Protein AF-A0A2N3R7C8-F1 (afdb_monomer)

Foldseek 3Di:
DDDWDWAFLVRLCVQLPPLDDSVRVVVVLVVQCVVCVVVVHDRDAWDADPVRTIIGICPPPVSVVSNVSSVVVVVVVVVVVVVVVVVVVVVVVVVVVVVVVVVVVVVVVVVVVPPPDDDDDDDDDDDDDDDDDDDDDDDDDDDDDDDDDDDDDDDDDLDDDPPCLVVDLLSVLVVCVVVVNDQLCVSCVSVVHHSVVSVVSPVVSVVVD

Solvent-accessible surface area (backbone atoms only — not comparable to full-atom values): 12923 Å² total; per-residue (Å²): 130,85,77,74,46,80,31,42,57,67,56,48,35,71,67,15,46,89,47,60,52,67,68,56,53,54,50,51,44,49,53,52,41,51,53,24,54,74,69,76,40,82,51,85,49,42,48,66,51,98,86,67,47,58,28,36,33,61,74,32,68,69,54,48,52,31,28,51,52,20,54,55,47,57,51,53,53,51,55,49,50,56,50,52,52,50,52,51,52,51,52,55,49,52,52,53,50,51,55,52,47,53,54,50,52,53,53,50,50,55,60,58,72,64,73,77,80,86,80,79,88,87,91,82,85,85,82,86,84,91,89,79,89,84,88,88,84,88,86,86,85,86,83,84,87,81,90,84,88,84,87,87,90,82,95,72,95,70,77,83,73,65,85,52,42,83,80,32,46,63,49,32,45,51,53,42,53,75,67,69,59,56,55,49,52,60,46,10,64,73,72,77,45,51,42,66,57,44,49,54,45,49,52,51,21,66,74,74,108

Secondary structure (DSSP, 8-state):
-PPPPEEEHHHHHHHHGGGS-HHHHHHHHHHHHHHHHHTT---SSEEE-TTS-EEEETT-HHHHHHHHHHHHHHHHHHHHHHHHHHHHHHHHHHHHHHHHHHHHHHHHHHHHHT---PPP------------------------------------------GGGGT-HHHHHHHHHHTT---HHHHHHHHT--HHHHHHHHHHHHHH-

Radius of gyration: 34.39 Å; Cα contacts (8 Å, |Δi|>4): 129; chains: 1; bounding box: 64×36×111 Å

pLDDT: mean 77.51, std 22.89, range [25.69, 97.88]

Mean predicted aligned error: 19.87 Å

Structure (mmCIF, N/CA/C/O backbone):
data_AF-A0A2N3R7C8-F1
#
_entry.id   AF-A0A2N3R7C8-F1
#
loop_
_atom_site.group_PDB
_atom_site.id
_atom_site.type_symbol
_atom_site.label_atom_id
_atom_site.label_alt_id
_atom_site.label_comp_id
_atom_site.label_asym_id
_atom_site.label_entity_id
_atom_site.label_seq_id
_atom_site.pdbx_PDB_ins_code
_atom_site.Cartn_x
_atom_site.Cartn_y
_atom_site.Cartn_z
_atom_site.occupancy
_atom_site.B_iso_or_equiv
_atom_site.auth_seq_id
_atom_site.auth_comp_id
_atom_site.auth_asym_id
_atom_site.auth_atom_id
_atom_site.pdbx_PDB_model_num
ATOM 1 N N . MET A 1 1 ? -29.669 2.736 0.476 1.00 51.25 1 MET A N 1
ATOM 2 C CA . MET A 1 1 ? -28.359 2.992 1.112 1.00 51.25 1 MET A CA 1
ATOM 3 C C . MET A 1 1 ? -27.810 1.656 1.573 1.00 51.25 1 MET A C 1
ATOM 5 O O . MET A 1 1 ? -28.576 0.903 2.160 1.00 51.25 1 MET A O 1
ATOM 9 N N . ALA A 1 2 ? -26.562 1.317 1.244 1.00 67.19 2 ALA A N 1
ATOM 10 C CA . ALA A 1 2 ? -25.972 0.062 1.704 1.00 67.19 2 ALA A CA 1
ATOM 11 C C . ALA A 1 2 ? -25.862 0.090 3.234 1.00 67.19 2 ALA A C 1
ATOM 13 O O . ALA A 1 2 ? -25.350 1.056 3.799 1.00 67.19 2 ALA A O 1
ATOM 14 N N . THR A 1 3 ? -26.380 -0.938 3.897 1.00 80.88 3 THR A N 1
ATOM 15 C CA . THR A 1 3 ? -26.271 -1.094 5.346 1.00 80.88 3 THR A CA 1
ATOM 16 C C . THR A 1 3 ? -24.789 -1.206 5.713 1.00 80.88 3 THR A C 1
ATOM 18 O O . THR A 1 3 ? -24.084 -2.011 5.100 1.00 80.88 3 THR A O 1
ATOM 21 N N . PRO A 1 4 ? -24.280 -0.409 6.668 1.00 86.44 4 PRO A N 1
ATOM 22 C CA . PRO A 1 4 ? -22.876 -0.474 7.040 1.00 86.44 4 PRO A CA 1
ATOM 23 C C . PRO A 1 4 ? -22.555 -1.847 7.631 1.00 86.44 4 PRO A C 1
ATOM 25 O O . PRO A 1 4 ? -23.247 -2.341 8.523 1.00 86.44 4 PRO A O 1
ATOM 28 N N . THR A 1 5 ? -21.497 -2.470 7.121 1.00 94.19 5 THR A N 1
ATOM 29 C CA . THR A 1 5 ? -21.040 -3.792 7.549 1.00 94.19 5 THR A CA 1
ATOM 30 C C . THR A 1 5 ? -19.876 -3.658 8.514 1.00 94.19 5 THR A C 1
ATOM 32 O O . THR A 1 5 ? -19.023 -2.781 8.367 1.00 94.19 5 THR A O 1
ATOM 35 N N . TRP A 1 6 ? -19.810 -4.563 9.483 1.00 94.88 6 TRP A N 1
ATOM 36 C CA . TRP A 1 6 ? -18.664 -4.682 10.375 1.00 94.88 6 TRP A CA 1
ATOM 37 C C . TRP A 1 6 ? -17.604 -5.564 9.728 1.00 94.88 6 TRP A C 1
ATOM 39 O O . TRP A 1 6 ? -17.885 -6.695 9.344 1.00 94.88 6 TRP A O 1
ATOM 49 N N . LEU A 1 7 ? -16.396 -5.028 9.598 1.00 94.88 7 LEU A N 1
ATOM 50 C CA . LEU A 1 7 ? -15.269 -5.678 8.950 1.00 94.88 7 LEU A CA 1
ATOM 51 C C . LEU A 1 7 ? -14.194 -5.976 9.986 1.00 94.88 7 LEU A C 1
ATOM 53 O O . LEU A 1 7 ? -13.750 -5.091 10.721 1.00 94.88 7 LEU A O 1
ATOM 57 N N . THR A 1 8 ? -13.739 -7.221 10.024 1.00 94.31 8 THR A N 1
ATOM 58 C CA . THR A 1 8 ? -12.549 -7.606 10.781 1.00 94.31 8 THR A CA 1
ATOM 59 C C . THR A 1 8 ? -11.311 -6.911 10.224 1.00 94.31 8 THR A C 1
ATOM 61 O O . THR A 1 8 ? -11.282 -6.422 9.095 1.00 94.31 8 THR A O 1
ATOM 64 N N . THR A 1 9 ? -10.228 -6.906 11.001 1.00 91.00 9 THR A N 1
ATOM 65 C CA . THR A 1 9 ? -8.963 -6.322 10.535 1.00 91.00 9 THR A CA 1
ATOM 66 C C . THR A 1 9 ? -8.465 -6.955 9.227 1.00 91.00 9 THR A C 1
ATOM 68 O O . THR A 1 9 ? -7.885 -6.243 8.420 1.00 91.00 9 THR A O 1
ATOM 71 N N . ALA A 1 10 ? -8.689 -8.256 9.007 1.00 90.62 10 ALA A N 1
ATOM 72 C CA . ALA A 1 10 ? -8.306 -8.936 7.765 1.00 90.62 10 ALA A CA 1
ATOM 73 C C . ALA A 1 10 ? -9.135 -8.436 6.572 1.00 90.62 10 ALA A C 1
ATOM 75 O O . ALA A 1 10 ? -8.571 -7.963 5.590 1.00 90.62 10 ALA A O 1
ATOM 76 N N . GLN A 1 11 ? -10.460 -8.397 6.724 1.00 93.06 11 GLN A N 1
ATOM 77 C CA . GLN A 1 11 ? -11.373 -7.880 5.699 1.00 93.06 11 GLN A CA 1
ATOM 78 C C . GLN A 1 11 ? -11.100 -6.407 5.366 1.00 93.06 11 GLN A C 1
ATOM 80 O O . GLN A 1 11 ? -11.218 -5.982 4.221 1.00 93.06 11 GLN A O 1
ATOM 85 N N . VAL A 1 12 ? -10.683 -5.602 6.350 1.00 92.06 12 VAL A N 1
ATOM 86 C CA . VAL A 1 12 ? -10.270 -4.219 6.080 1.00 92.06 12 VAL A CA 1
ATOM 87 C C . VAL A 1 12 ? -9.099 -4.171 5.097 1.00 92.06 12 VAL A C 1
ATOM 89 O O . VAL A 1 12 ? -9.111 -3.329 4.202 1.00 92.06 12 VAL A O 1
ATOM 92 N N . LEU A 1 13 ? -8.109 -5.056 5.233 1.00 91.38 13 LEU A N 1
ATOM 93 C CA . LEU A 1 13 ? -6.951 -5.101 4.332 1.00 91.38 13 LEU A CA 1
ATOM 94 C C . LEU A 1 13 ? -7.357 -5.522 2.921 1.00 91.38 13 LEU A C 1
ATOM 96 O O . LEU A 1 13 ? -6.931 -4.896 1.958 1.00 91.38 13 LEU A O 1
ATOM 100 N N . GLU A 1 14 ? -8.248 -6.504 2.801 1.00 91.31 14 GLU A N 1
ATOM 101 C CA . GLU A 1 14 ? -8.793 -6.942 1.510 1.00 91.31 14 GLU A CA 1
ATOM 102 C C . GLU A 1 14 ? -9.485 -5.789 0.765 1.00 91.31 14 GLU A C 1
ATOM 104 O O . GLU A 1 14 ? -9.319 -5.631 -0.441 1.00 91.31 14 GLU A O 1
ATOM 109 N N . HIS A 1 15 ? -10.211 -4.926 1.481 1.00 89.25 15 HIS A N 1
ATOM 110 C CA . HIS A 1 15 ? -10.957 -3.823 0.869 1.00 89.25 15 HIS A CA 1
ATOM 111 C C . HIS A 1 15 ? -10.160 -2.540 0.632 1.00 89.25 15 HIS A C 1
ATOM 113 O O . HIS A 1 15 ? -10.605 -1.680 -0.134 1.00 89.25 15 HIS A O 1
ATOM 119 N N . THR A 1 16 ? -9.046 -2.367 1.339 1.00 85.44 16 THR A N 1
ATOM 120 C CA . THR A 1 16 ? -8.204 -1.164 1.263 1.00 85.44 16 THR A CA 1
ATOM 121 C C . THR A 1 16 ? -6.943 -1.388 0.440 1.00 85.44 16 THR A C 1
ATOM 123 O O . THR A 1 16 ? -6.170 -0.448 0.253 1.00 85.44 16 THR A O 1
ATOM 126 N N . GLU A 1 17 ? -6.753 -2.604 -0.076 1.00 81.00 17 GLU A N 1
ATOM 127 C CA . GLU A 1 17 ? -5.553 -3.021 -0.793 1.00 81.00 17 GLU A CA 1
ATOM 128 C C . GLU A 1 17 ? -4.294 -2.747 0.059 1.00 81.00 17 GLU A C 1
ATOM 130 O O . GLU A 1 17 ? -4.305 -2.828 1.288 1.00 81.00 17 GLU A O 1
ATOM 135 N N . LEU A 1 18 ? -3.186 -2.354 -0.569 1.00 78.12 18 LEU A N 1
ATOM 136 C CA . LEU A 1 18 ? -1.921 -2.029 0.100 1.00 78.12 18 LEU A CA 1
ATOM 137 C C . LEU A 1 18 ? -1.953 -0.682 0.847 1.00 78.12 18 LEU A C 1
ATOM 139 O O . LEU A 1 18 ? -0.905 -0.100 1.150 1.00 78.12 18 LEU A O 1
ATOM 143 N N . ALA A 1 19 ? -3.137 -0.117 1.112 1.00 86.25 19 ALA A N 1
ATOM 144 C CA . ALA A 1 19 ? -3.217 1.248 1.596 1.00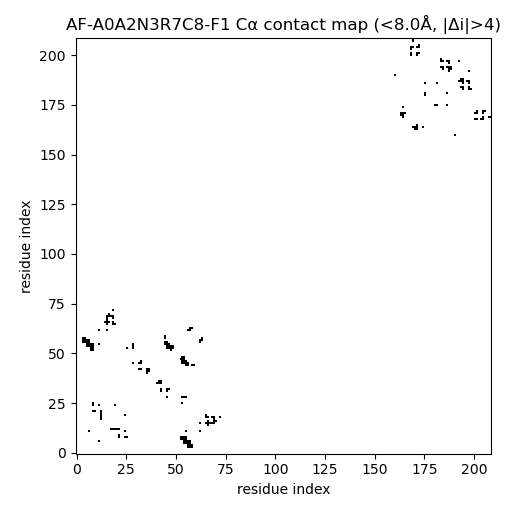 86.25 19 ALA A CA 1
ATOM 145 C C . ALA A 1 19 ? -2.893 1.428 3.078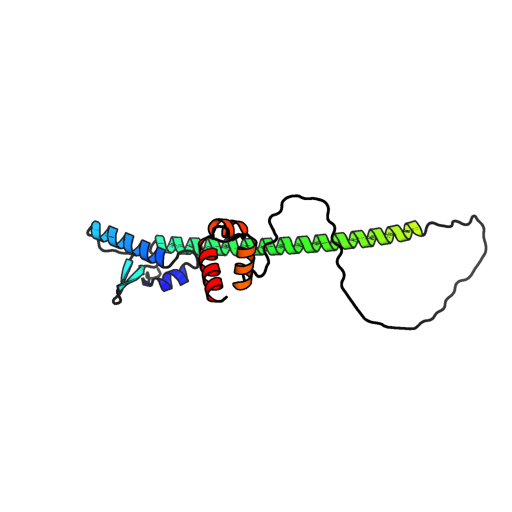 1.00 86.25 19 ALA A C 1
ATOM 147 O O . ALA A 1 19 ? -2.508 2.533 3.488 1.00 86.25 19 ALA A O 1
ATOM 148 N N . VAL A 1 20 ? -3.079 0.372 3.867 1.00 89.81 20 VAL A N 1
ATOM 149 C CA . VAL A 1 20 ? -2.947 0.357 5.322 1.00 89.81 20 VAL A CA 1
ATOM 150 C C . VAL A 1 20 ? -2.458 -1.019 5.777 1.00 89.81 20 VAL A C 1
ATOM 152 O O . VAL A 1 20 ? -2.742 -2.025 5.143 1.00 89.81 20 VAL A O 1
ATOM 155 N N . SER A 1 21 ? -1.707 -1.074 6.879 1.00 90.44 21 SER A N 1
ATOM 156 C CA . SER A 1 21 ? -1.253 -2.337 7.472 1.00 90.44 21 SER A CA 1
ATOM 157 C C . SER A 1 21 ? -2.182 -2.813 8.588 1.00 90.44 21 SER A C 1
ATOM 159 O O . SER A 1 21 ? -2.858 -2.010 9.240 1.00 90.44 21 SER A O 1
ATOM 161 N N . GLN A 1 22 ? -2.149 -4.114 8.897 1.00 90.50 22 GLN A N 1
ATOM 162 C CA . GLN A 1 22 ? -2.930 -4.700 9.994 1.00 90.50 22 GLN A CA 1
ATOM 163 C C . GLN A 1 22 ? -2.694 -3.963 11.327 1.00 90.50 22 GLN A C 1
ATOM 165 O O . GLN A 1 22 ? -3.626 -3.698 12.089 1.00 90.50 22 GLN A O 1
ATOM 170 N N . GLN A 1 23 ? -1.439 -3.595 11.609 1.00 92.00 23 GLN A N 1
ATOM 171 C CA . GLN A 1 23 ? -1.061 -2.866 12.819 1.00 92.00 23 GLN A CA 1
ATOM 172 C C . GLN A 1 23 ? -1.628 -1.441 12.835 1.00 92.00 23 GLN A C 1
ATOM 174 O O . GLN A 1 23 ? -2.064 -0.969 13.887 1.00 92.00 23 GLN A O 1
ATOM 179 N N . ALA A 1 24 ? -1.654 -0.760 11.687 1.00 91.44 24 ALA A N 1
ATOM 180 C CA . ALA A 1 24 ? -2.233 0.573 11.576 1.00 91.44 24 ALA A CA 1
ATOM 181 C C . ALA A 1 24 ? -3.750 0.553 11.821 1.00 91.44 24 ALA A C 1
ATOM 183 O O . ALA A 1 24 ? -4.242 1.395 12.575 1.00 91.44 24 ALA A O 1
ATOM 184 N N . VAL A 1 25 ? -4.466 -0.448 11.294 1.00 91.94 25 VAL A N 1
ATOM 185 C CA . VAL A 1 25 ? -5.902 -0.640 11.567 1.00 91.94 25 VAL A CA 1
ATOM 186 C C . VAL A 1 25 ? -6.139 -0.882 13.061 1.00 91.94 25 VAL A C 1
ATOM 188 O O . VAL A 1 25 ? -6.919 -0.158 13.679 1.00 91.94 25 VAL A O 1
ATOM 191 N N . LYS A 1 26 ? -5.401 -1.816 13.684 1.00 92.94 26 LYS A N 1
ATOM 192 C CA . LYS A 1 26 ? -5.495 -2.092 15.134 1.00 92.94 26 LYS A CA 1
ATOM 193 C C . LYS A 1 26 ? -5.231 -0.842 15.980 1.00 92.94 26 LYS A C 1
ATOM 195 O O . LYS A 1 26 ? -5.948 -0.581 16.943 1.00 92.94 26 LYS A O 1
ATOM 200 N N . LYS A 1 27 ? -4.211 -0.053 15.626 1.00 95.19 27 LYS A N 1
ATOM 201 C CA . LYS A 1 27 ? -3.844 1.174 16.348 1.00 95.19 27 LYS A CA 1
ATOM 202 C C . LYS A 1 27 ? -4.902 2.267 16.192 1.00 95.19 27 LYS A C 1
ATOM 204 O O . LYS A 1 27 ? -5.203 2.953 17.165 1.00 95.19 27 LYS A O 1
ATOM 209 N N . ALA A 1 28 ? -5.466 2.428 14.997 1.00 93.69 28 ALA A N 1
ATOM 210 C CA . ALA A 1 28 ? -6.544 3.378 14.744 1.00 93.69 28 ALA A CA 1
ATOM 211 C C . ALA A 1 28 ? -7.820 3.001 15.511 1.00 93.69 28 ALA A C 1
ATOM 213 O O . ALA A 1 28 ? -8.396 3.857 16.182 1.00 93.69 28 ALA A O 1
ATOM 214 N N . ALA A 1 29 ? -8.198 1.719 15.471 1.00 94.06 29 ALA A N 1
ATOM 215 C CA . ALA A 1 29 ? -9.329 1.167 16.208 1.00 94.06 29 ALA A CA 1
ATOM 216 C C . ALA A 1 29 ? -9.182 1.397 17.720 1.00 94.06 29 ALA A C 1
ATOM 218 O O . ALA A 1 29 ? -10.052 2.004 18.342 1.00 94.06 29 ALA A O 1
ATOM 219 N N . LYS A 1 30 ? -8.030 1.014 18.287 1.00 95.12 30 LYS A N 1
ATOM 220 C CA . LYS A 1 30 ? -7.713 1.212 19.707 1.00 95.12 30 LYS A CA 1
ATOM 221 C C . LYS A 1 30 ? -7.790 2.685 20.122 1.00 95.12 30 LYS A C 1
ATOM 223 O O . LYS A 1 30 ? -8.459 2.999 21.096 1.00 95.12 30 LYS A O 1
ATOM 228 N N . ARG A 1 31 ? -7.174 3.594 19.357 1.00 95.88 31 ARG A N 1
ATOM 229 C CA . ARG A 1 31 ? -7.207 5.039 19.651 1.00 95.88 31 ARG A CA 1
ATOM 230 C C . ARG A 1 31 ? -8.616 5.621 19.605 1.00 95.88 31 ARG A C 1
ATOM 232 O O . ARG A 1 31 ? -8.940 6.488 20.407 1.00 95.88 31 ARG A O 1
ATOM 239 N N . TYR A 1 32 ? -9.433 5.205 18.639 1.00 95.19 32 TYR A N 1
ATOM 240 C CA . TYR A 1 32 ? -10.816 5.668 18.556 1.00 95.19 32 TYR A CA 1
ATOM 241 C C . TYR A 1 32 ? -11.633 5.169 19.750 1.00 95.19 32 TYR A C 1
ATOM 243 O O . TYR A 1 32 ? -12.286 5.977 20.402 1.00 95.19 32 TYR A O 1
ATOM 251 N N . TRP A 1 33 ? -11.503 3.884 20.084 1.00 95.19 33 TRP A N 1
ATOM 252 C CA . TRP A 1 33 ? -12.131 3.290 21.260 1.00 95.19 33 TRP A CA 1
ATOM 253 C C . TRP A 1 33 ? -11.754 4.031 22.548 1.00 95.19 33 TRP A C 1
ATOM 255 O O . TRP A 1 33 ? -12.638 4.476 23.269 1.00 95.19 33 TRP A O 1
ATOM 265 N N . GLU A 1 34 ? -10.454 4.223 22.795 1.00 95.75 34 GLU A N 1
ATOM 266 C CA . GLU A 1 34 ? -9.938 4.923 23.979 1.00 95.75 34 GLU A CA 1
ATOM 267 C C . GLU A 1 34 ? -10.494 6.346 24.093 1.00 95.75 34 GLU A C 1
ATOM 269 O O . GLU A 1 34 ? -10.938 6.748 25.165 1.00 95.75 34 GLU A O 1
ATOM 274 N N . ARG A 1 35 ? -10.545 7.098 22.984 1.00 96.50 35 ARG A N 1
ATOM 275 C CA . ARG A 1 35 ? -11.132 8.447 22.976 1.00 96.50 35 ARG A CA 1
ATOM 276 C C . ARG A 1 35 ? -12.605 8.443 23.369 1.00 96.50 35 ARG A C 1
ATOM 278 O O . ARG A 1 35 ? -13.003 9.273 24.178 1.00 96.50 35 ARG A O 1
ATOM 285 N N . CYS A 1 36 ? -13.396 7.525 22.816 1.00 94.62 36 CYS A N 1
ATOM 286 C CA . CYS A 1 36 ? -14.812 7.406 23.151 1.00 94.62 36 CYS A CA 1
ATOM 287 C C . CYS A 1 36 ? -15.002 7.041 24.626 1.00 94.62 36 CYS A C 1
ATOM 289 O O . CYS A 1 36 ? -15.771 7.707 25.317 1.00 94.62 36 CYS A O 1
ATOM 291 N N . THR A 1 37 ? -14.237 6.066 25.133 1.00 92.75 37 THR A N 1
ATOM 292 C CA . THR A 1 37 ? -14.313 5.659 26.542 1.00 92.75 37 THR A CA 1
ATOM 293 C C . THR A 1 37 ? -13.908 6.777 27.497 1.00 92.75 37 THR A C 1
ATOM 295 O O . THR A 1 37 ? -14.591 6.986 28.493 1.00 92.75 37 THR A O 1
ATOM 298 N N . THR A 1 38 ? -12.857 7.543 27.183 1.00 95.12 38 THR A N 1
ATOM 299 C CA . THR A 1 38 ? -12.439 8.696 27.998 1.00 95.12 38 THR A CA 1
ATOM 300 C C . THR A 1 38 ? -13.495 9.801 27.996 1.00 95.12 38 THR A C 1
ATOM 302 O O . THR A 1 38 ? -13.680 10.474 29.002 1.00 95.12 38 THR A O 1
ATOM 305 N N . ALA A 1 39 ? -14.218 9.967 26.887 1.00 94.31 39 ALA A N 1
ATOM 306 C CA . ALA A 1 39 ? -15.331 10.906 26.777 1.00 94.31 39 ALA A CA 1
ATOM 307 C C . ALA A 1 39 ? -16.657 10.373 27.362 1.00 94.31 39 ALA A C 1
ATOM 309 O O . ALA A 1 39 ? -17.669 11.060 27.271 1.00 94.31 39 ALA A O 1
ATOM 310 N N . GLY A 1 40 ? -16.688 9.153 27.919 1.00 95.00 40 GLY A N 1
ATOM 311 C CA . GLY A 1 40 ? -17.914 8.533 28.437 1.00 95.00 40 GLY A CA 1
ATOM 312 C C . GLY A 1 40 ? -18.939 8.164 27.355 1.00 95.00 40 GLY A C 1
ATOM 313 O O . GLY A 1 40 ? -20.120 8.016 27.651 1.00 95.00 40 GLY A O 1
ATOM 314 N N . THR A 1 41 ? -18.505 8.026 26.100 1.00 95.75 41 THR A N 1
ATOM 315 C CA . THR A 1 41 ? -19.368 7.729 24.944 1.00 95.75 41 THR A CA 1
ATOM 316 C C . THR A 1 41 ? -19.143 6.317 24.422 1.00 95.75 41 THR A C 1
ATOM 318 O O . THR A 1 41 ? -18.054 5.748 24.542 1.00 95.75 41 THR A 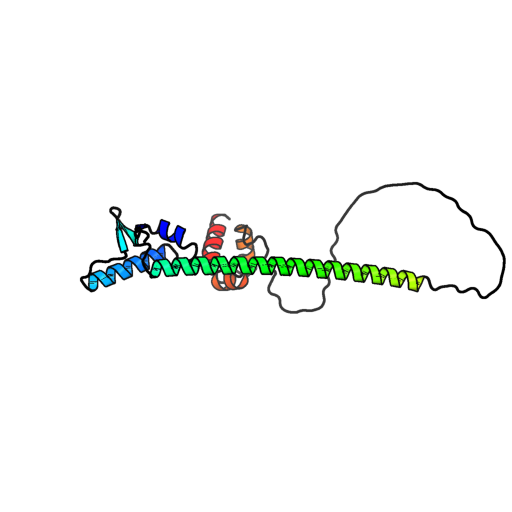O 1
ATOM 321 N N . THR A 1 42 ? -20.175 5.739 23.809 1.00 92.56 42 THR A N 1
ATOM 322 C CA . THR A 1 42 ? -20.073 4.435 23.157 1.00 92.56 42 THR A CA 1
ATOM 323 C C . THR A 1 42 ? -19.384 4.568 21.790 1.00 92.56 42 THR A C 1
ATOM 325 O O . THR A 1 42 ? -19.736 5.443 20.998 1.00 92.56 42 THR A O 1
ATOM 328 N N . PRO A 1 43 ? -18.386 3.721 21.479 1.00 94.00 43 PRO A N 1
ATOM 329 C CA . PRO A 1 43 ? -17.708 3.747 20.185 1.00 94.00 43 PRO A CA 1
ATOM 330 C C . PRO A 1 43 ? -18.655 3.332 19.051 1.00 94.00 43 PRO A C 1
ATOM 332 O O . PRO A 1 43 ? -19.129 2.198 19.017 1.00 94.00 43 PRO A O 1
ATOM 335 N N . GLU A 1 44 ? -18.907 4.229 18.096 1.00 94.69 44 GLU A N 1
ATOM 336 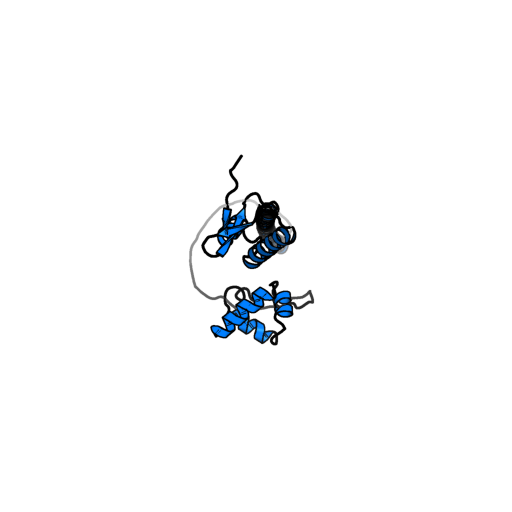C CA . GLU A 1 44 ? -19.871 3.977 17.017 1.00 94.69 44 GLU A CA 1
ATOM 337 C C . GLU A 1 44 ? -19.262 3.172 15.856 1.00 94.69 44 GLU A C 1
ATOM 339 O O . GLU A 1 44 ? -19.909 2.292 15.288 1.00 94.69 44 GLU A O 1
ATOM 344 N N . PHE A 1 45 ? -18.006 3.465 15.501 1.00 95.62 45 PHE A N 1
ATOM 345 C CA . PHE A 1 45 ? -17.354 2.932 14.294 1.00 95.62 45 PHE A CA 1
ATOM 346 C C . PHE A 1 45 ? -16.443 1.729 14.530 1.00 95.62 45 PHE A C 1
ATOM 348 O O . PHE A 1 45 ? -15.953 1.128 13.574 1.00 95.62 45 PHE A O 1
ATOM 355 N N . VAL A 1 46 ? -16.175 1.390 15.788 1.00 95.94 46 VAL A N 1
ATOM 356 C CA . VAL A 1 46 ? -15.218 0.346 16.160 1.00 95.94 46 VAL A CA 1
ATOM 357 C C . VAL A 1 46 ? -15.800 -0.468 17.297 1.00 95.94 46 VAL A C 1
ATOM 359 O O . VAL A 1 46 ? -16.273 0.098 18.276 1.00 95.94 46 VAL A O 1
ATOM 362 N N . ARG A 1 47 ? -15.695 -1.792 17.213 1.00 95.00 47 ARG A N 1
ATOM 363 C CA . ARG A 1 47 ? -16.066 -2.687 18.309 1.00 95.00 47 ARG A CA 1
ATOM 364 C C . ARG A 1 47 ? -15.098 -3.845 18.451 1.00 95.00 47 ARG A C 1
ATOM 366 O O . ARG A 1 47 ? -14.275 -4.092 17.570 1.00 95.00 47 ARG A O 1
ATOM 373 N N . LYS A 1 48 ? -15.203 -4.554 19.571 1.00 94.19 48 LYS A N 1
ATOM 374 C CA . LYS A 1 48 ? -14.599 -5.876 19.726 1.00 94.19 48 LYS A CA 1
ATOM 375 C C . LYS A 1 48 ? -15.668 -6.937 19.534 1.00 94.19 48 LYS A C 1
ATOM 377 O O . LYS A 1 48 ? -16.765 -6.796 20.070 1.00 94.19 48 LYS A O 1
ATOM 382 N N . ASN A 1 49 ? -15.351 -7.975 18.774 1.00 91.88 49 ASN A N 1
ATOM 383 C CA . ASN A 1 49 ? -16.217 -9.142 18.666 1.00 91.88 49 ASN A CA 1
ATOM 384 C C . ASN A 1 49 ? -16.065 -10.069 19.882 1.00 91.88 49 ASN A C 1
ATOM 386 O O . ASN A 1 49 ? -15.278 -9.797 20.792 1.00 91.88 49 ASN A O 1
ATOM 390 N N . SER A 1 50 ? -16.809 -11.175 19.890 1.00 91.00 50 SER A N 1
ATOM 391 C CA . SER A 1 50 ? -16.771 -12.180 20.962 1.00 91.00 50 SER A CA 1
ATOM 392 C C . SER A 1 50 ? -15.383 -12.795 21.179 1.00 91.00 50 SER A C 1
ATOM 394 O O . SER A 1 50 ? -15.053 -13.162 22.300 1.00 91.00 50 SER A O 1
ATOM 396 N N . ALA A 1 51 ? -14.543 -12.845 20.141 1.00 89.94 51 ALA A N 1
ATOM 397 C CA . ALA A 1 51 ? -13.153 -13.303 20.217 1.00 89.94 51 ALA A CA 1
ATOM 398 C C . ALA A 1 51 ? -12.161 -12.200 20.651 1.00 89.94 51 ALA A C 1
ATOM 400 O O . ALA A 1 51 ? -10.950 -12.416 20.689 1.00 89.94 51 ALA A O 1
ATOM 401 N N . GLY A 1 52 ? -12.640 -10.988 20.952 1.00 89.94 52 GLY A N 1
ATOM 402 C CA . GLY A 1 52 ? -11.804 -9.855 21.348 1.00 89.94 52 GLY A CA 1
ATOM 403 C C . GLY A 1 52 ? -11.037 -9.191 20.197 1.00 89.94 52 GLY A C 1
ATOM 404 O O . GLY A 1 52 ? -10.184 -8.332 20.446 1.00 89.94 52 GLY A O 1
ATOM 405 N N . HIS A 1 53 ? -11.325 -9.547 18.943 1.00 91.19 53 HIS A N 1
ATOM 406 C CA . HIS A 1 53 ? -10.732 -8.922 17.762 1.00 91.19 53 HIS A CA 1
ATOM 407 C C . HIS A 1 53 ? -11.435 -7.613 17.402 1.00 91.19 53 HIS A C 1
ATOM 409 O O . HIS A 1 53 ? -12.633 -7.454 17.622 1.00 91.19 53 HIS A O 1
ATOM 415 N N . TRP A 1 54 ? -10.676 -6.678 16.824 1.00 93.56 54 TRP A N 1
ATOM 416 C CA . TRP A 1 54 ? -11.210 -5.398 16.369 1.00 93.56 54 TRP A CA 1
ATOM 417 C C . TRP A 1 54 ? -12.009 -5.555 15.077 1.00 93.56 54 TRP A C 1
ATOM 419 O O . TRP A 1 54 ? -11.490 -6.052 14.071 1.00 93.56 54 TRP A O 1
ATOM 429 N N . GLU A 1 55 ? -13.231 -5.041 15.111 1.00 95.38 55 GLU A N 1
ATOM 430 C CA . GLU A 1 55 ? -14.098 -4.839 13.961 1.00 95.38 55 GLU A CA 1
ATOM 431 C C . GLU A 1 55 ? -14.321 -3.346 13.733 1.00 95.38 55 GLU A C 1
ATOM 433 O O . GLU A 1 55 ? -14.445 -2.559 14.676 1.00 95.38 55 GLU A O 1
ATOM 438 N N . VAL A 1 56 ? -14.365 -2.964 12.464 1.00 95.44 56 VAL A N 1
ATOM 439 C CA . VAL A 1 56 ? -14.481 -1.589 11.992 1.00 95.44 56 VAL A CA 1
ATOM 440 C C . VAL A 1 56 ? -15.689 -1.492 11.070 1.00 95.44 56 VAL A C 1
ATOM 442 O O . VAL A 1 56 ? -15.863 -2.340 10.198 1.00 95.44 56 VAL A O 1
ATOM 445 N N . ARG A 1 57 ? -16.519 -0.461 11.229 1.00 95.81 57 ARG A N 1
ATOM 446 C CA . ARG A 1 57 ? -17.622 -0.207 10.297 1.00 95.81 57 ARG A CA 1
ATOM 447 C C . ARG A 1 57 ? -17.115 0.266 8.939 1.00 95.81 57 ARG A C 1
ATOM 449 O O . ARG A 1 57 ? -16.250 1.140 8.850 1.00 95.81 57 ARG A O 1
ATOM 456 N N . SER A 1 58 ? -17.714 -0.266 7.880 1.00 93.25 58 SER A N 1
ATOM 457 C CA . SER A 1 58 ? -17.378 0.067 6.496 1.00 93.25 58 SER A CA 1
ATOM 458 C C . SER A 1 58 ? -17.670 1.520 6.121 1.00 93.25 58 SER A C 1
ATOM 460 O O . SER A 1 58 ? -17.070 2.026 5.184 1.00 93.25 58 SER A O 1
ATOM 462 N N . ASP A 1 59 ? -18.562 2.221 6.815 1.00 94.69 59 ASP A N 1
ATOM 463 C CA . ASP A 1 59 ? -18.879 3.633 6.563 1.00 94.69 59 ASP A CA 1
ATOM 464 C C . ASP A 1 59 ? -18.023 4.607 7.383 1.00 94.69 59 ASP A C 1
ATOM 466 O O . ASP A 1 59 ? -18.178 5.823 7.271 1.00 94.69 59 ASP A O 1
ATOM 470 N N . TRP A 1 60 ? -17.065 4.105 8.168 1.00 95.19 60 TRP A N 1
ATOM 471 C CA . TRP A 1 60 ? -16.141 4.979 8.871 1.00 95.19 60 TRP A CA 1
ATOM 472 C C . TRP A 1 60 ? -15.319 5.801 7.870 1.00 95.19 60 TRP A C 1
ATOM 474 O O . TRP A 1 60 ? -14.617 5.245 7.023 1.00 95.19 60 TRP A O 1
ATOM 484 N N . ALA A 1 61 ? -15.341 7.131 7.996 1.00 94.44 61 ALA A N 1
ATOM 485 C CA . ALA A 1 61 ? -14.616 8.033 7.094 1.00 94.44 61 ALA A CA 1
ATOM 486 C C . ALA A 1 61 ? -13.122 7.680 6.965 1.00 94.44 61 ALA A C 1
ATOM 488 O O . ALA A 1 61 ? -12.535 7.784 5.887 1.00 94.44 61 ALA A O 1
ATOM 489 N N . LEU A 1 62 ? -12.504 7.192 8.048 1.00 92.94 62 LEU A N 1
ATOM 490 C CA . LEU A 1 62 ? -11.115 6.739 8.013 1.00 92.94 62 LEU A CA 1
ATOM 491 C C . LEU A 1 62 ? -10.929 5.519 7.100 1.00 92.94 62 LEU A C 1
ATOM 493 O O . LEU A 1 62 ? -9.975 5.493 6.320 1.00 92.94 62 LEU A O 1
ATOM 497 N N . PHE A 1 63 ? -11.845 4.551 7.156 1.00 92.50 63 PHE A N 1
ATOM 498 C CA . PHE A 1 63 ? -11.836 3.384 6.278 1.00 92.50 63 PHE A CA 1
ATOM 499 C C . PHE A 1 63 ? -12.027 3.783 4.811 1.00 92.50 63 PHE A C 1
ATOM 501 O O . PHE A 1 63 ? -11.245 3.365 3.959 1.00 92.50 63 PHE A O 1
ATOM 508 N N . GLN A 1 64 ? -12.983 4.669 4.521 1.00 92.12 64 GLN A N 1
ATOM 509 C CA . GLN A 1 64 ? -13.186 5.198 3.166 1.00 92.12 64 GLN A CA 1
ATOM 510 C C . GLN A 1 64 ? -11.933 5.912 2.642 1.00 92.12 64 GLN A C 1
ATOM 512 O O . GLN A 1 64 ? -11.515 5.693 1.506 1.00 92.12 64 GLN A O 1
ATOM 517 N N . SER A 1 65 ? -11.245 6.671 3.502 1.00 92.94 65 SER A N 1
ATOM 518 C CA . SER A 1 65 ? -9.971 7.301 3.144 1.00 92.94 65 SER A CA 1
ATOM 519 C C . SER A 1 65 ? -8.868 6.285 2.817 1.00 92.94 65 SER A C 1
ATOM 521 O O . SER A 1 65 ? -8.040 6.541 1.945 1.00 92.94 65 SER A O 1
ATOM 523 N N . TRP A 1 66 ? -8.826 5.138 3.509 1.00 93.19 66 TRP A N 1
ATOM 524 C CA . TRP A 1 66 ? -7.877 4.068 3.194 1.00 93.19 66 TRP A CA 1
ATOM 525 C C . TRP A 1 66 ? -8.176 3.471 1.825 1.00 93.19 66 TRP A C 1
ATOM 527 O O . TRP A 1 66 ? -7.252 3.346 1.026 1.00 93.19 66 TRP A O 1
ATOM 537 N N . ARG A 1 67 ? -9.450 3.182 1.531 1.00 90.19 67 ARG A N 1
ATOM 538 C CA . ARG A 1 67 ? -9.870 2.647 0.228 1.00 90.19 67 ARG A CA 1
ATOM 539 C C . ARG A 1 67 ? -9.503 3.576 -0.919 1.00 90.19 67 ARG A C 1
ATOM 541 O O . ARG A 1 67 ? -8.880 3.124 -1.874 1.00 90.19 67 ARG A O 1
ATOM 548 N N . GLN A 1 68 ? -9.801 4.869 -0.788 1.00 89.75 68 GLN A N 1
ATOM 549 C CA . GLN A 1 68 ? -9.451 5.851 -1.813 1.00 89.75 68 GLN A CA 1
ATOM 550 C C . GLN A 1 68 ? -7.940 5.871 -2.074 1.00 89.75 68 GLN A C 1
ATOM 552 O O . GLN A 1 68 ? -7.503 5.766 -3.213 1.00 89.75 68 GLN A O 1
ATOM 557 N N . ARG A 1 69 ? -7.120 5.887 -1.013 1.00 87.56 69 ARG A N 1
ATOM 558 C CA . ARG A 1 69 ? -5.655 5.851 -1.161 1.00 87.56 69 ARG A CA 1
ATOM 559 C C . ARG A 1 69 ? -5.125 4.546 -1.764 1.00 87.56 69 ARG A C 1
ATOM 561 O O . ARG A 1 69 ? -3.982 4.536 -2.228 1.00 87.56 69 ARG A O 1
ATOM 568 N N . GLY A 1 70 ? -5.862 3.442 -1.661 1.00 87.06 70 GLY A N 1
ATOM 569 C CA . GLY A 1 70 ? -5.562 2.191 -2.365 1.00 87.06 70 GLY A CA 1
ATOM 570 C C . GLY A 1 70 ? -5.791 2.366 -3.860 1.00 87.06 70 GLY A C 1
ATOM 571 O O . GLY A 1 70 ? -4.840 2.297 -4.637 1.00 87.06 70 GLY A O 1
ATOM 572 N N . ALA A 1 71 ? -7.006 2.783 -4.224 1.00 84.44 71 ALA A N 1
ATOM 573 C CA . ALA A 1 71 ? -7.396 3.055 -5.605 1.00 84.44 71 ALA A CA 1
ATOM 574 C C . ALA A 1 71 ? -6.461 4.058 -6.308 1.00 84.44 71 ALA A C 1
ATOM 576 O O . ALA A 1 71 ? -6.023 3.812 -7.432 1.00 84.44 71 ALA A O 1
ATOM 577 N N . ASP A 1 72 ? -6.075 5.144 -5.631 1.00 85.06 72 ASP A N 1
ATOM 578 C CA . ASP A 1 72 ? -5.149 6.142 -6.181 1.00 85.06 72 ASP A CA 1
ATOM 579 C C . ASP A 1 72 ? -3.762 5.544 -6.467 1.00 85.06 72 ASP A C 1
ATOM 581 O O . ASP A 1 72 ? -3.095 5.918 -7.432 1.00 85.06 72 ASP A O 1
ATOM 585 N N . ARG A 1 73 ? -3.291 4.622 -5.616 1.00 81.38 73 ARG A N 1
ATOM 586 C CA . ARG A 1 73 ? -2.015 3.924 -5.823 1.00 81.38 73 ARG A CA 1
ATOM 587 C C . ARG A 1 73 ? -2.102 2.964 -6.997 1.00 81.38 73 ARG A C 1
ATOM 589 O O . ARG A 1 73 ? -1.213 3.001 -7.841 1.00 81.38 73 ARG A O 1
ATOM 596 N N . ALA A 1 74 ? -3.161 2.162 -7.070 1.00 79.19 74 ALA A N 1
ATOM 597 C CA . ALA A 1 74 ? -3.396 1.268 -8.198 1.00 79.19 74 ALA A CA 1
ATOM 598 C C . ALA A 1 74 ? -3.474 2.046 -9.525 1.00 79.19 74 ALA A C 1
ATOM 600 O O . ALA A 1 74 ? -2.878 1.636 -10.518 1.00 79.19 74 ALA A O 1
ATOM 601 N N . GLY A 1 75 ? -4.126 3.215 -9.523 1.00 79.75 75 GLY A N 1
ATOM 602 C CA . GLY A 1 75 ? -4.151 4.137 -10.661 1.00 79.75 75 GLY A CA 1
ATOM 603 C C . GLY A 1 75 ? -2.753 4.575 -11.101 1.00 79.75 75 GLY A C 1
ATOM 604 O O . GLY A 1 75 ? -2.401 4.394 -12.262 1.00 79.75 75 GLY A O 1
ATOM 605 N N . ARG A 1 76 ? -1.924 5.057 -10.165 1.00 83.62 76 ARG A N 1
ATOM 606 C CA . ARG A 1 76 ? -0.541 5.472 -10.466 1.00 83.62 76 ARG A CA 1
ATOM 607 C C . ARG A 1 76 ? 0.339 4.335 -10.980 1.00 83.62 76 ARG A C 1
ATOM 609 O O . ARG A 1 76 ? 1.218 4.575 -11.800 1.00 83.62 76 ARG A O 1
ATOM 616 N N . VAL A 1 77 ? 0.137 3.112 -10.489 1.00 81.44 77 VAL A N 1
ATOM 617 C CA . VAL A 1 77 ? 0.887 1.940 -10.967 1.00 81.44 77 VAL A CA 1
ATOM 618 C C . VAL A 1 77 ? 0.533 1.629 -12.421 1.00 81.44 77 VAL A C 1
ATOM 620 O O . VAL A 1 77 ? 1.442 1.418 -13.218 1.00 81.44 77 VAL A O 1
ATOM 623 N N . ARG A 1 78 ? -0.756 1.666 -12.785 1.00 81.31 78 ARG A N 1
ATOM 624 C CA . ARG A 1 78 ? -1.191 1.481 -14.180 1.00 81.31 78 ARG A CA 1
ATOM 625 C C . ARG A 1 78 ? -0.624 2.553 -15.104 1.00 81.31 78 ARG A C 1
ATOM 627 O O . ARG A 1 78 ? -0.015 2.221 -16.110 1.00 81.31 78 ARG A O 1
ATOM 634 N N . GLU A 1 79 ? -0.722 3.818 -14.706 1.00 86.62 79 GLU A N 1
ATOM 635 C CA . GLU A 1 79 ? -0.173 4.940 -15.480 1.00 86.62 79 GLU A CA 1
ATOM 636 C C . GLU A 1 79 ? 1.346 4.810 -15.685 1.00 86.62 79 GLU A C 1
ATOM 638 O O . GLU A 1 79 ? 1.878 5.120 -16.751 1.00 86.62 79 GLU A O 1
ATOM 643 N N . ARG A 1 80 ? 2.071 4.333 -14.666 1.00 89.38 80 ARG A N 1
ATOM 644 C CA . ARG A 1 80 ? 3.507 4.068 -14.788 1.00 89.38 80 ARG A CA 1
ATOM 645 C C . ARG A 1 80 ? 3.790 2.947 -15.786 1.00 89.38 80 ARG A C 1
ATOM 647 O O . ARG A 1 80 ? 4.693 3.104 -16.600 1.00 89.38 80 ARG A O 1
ATOM 654 N N . HIS A 1 81 ? 3.029 1.859 -15.721 1.00 88.44 81 HIS A N 1
ATOM 655 C CA . HIS A 1 81 ? 3.173 0.728 -16.632 1.00 88.44 81 HIS A CA 1
ATOM 656 C C . HIS A 1 81 ? 2.951 1.149 -18.089 1.00 88.44 81 HIS A C 1
ATOM 658 O O . HIS A 1 81 ? 3.802 0.898 -18.933 1.00 88.44 81 HIS A O 1
ATOM 664 N N . GLU A 1 82 ? 1.873 1.887 -18.364 1.00 88.94 82 GLU A N 1
ATOM 665 C CA . GLU A 1 82 ? 1.571 2.417 -19.702 1.00 88.94 82 GLU A CA 1
ATOM 666 C C . GLU A 1 82 ? 2.707 3.310 -20.234 1.00 88.94 82 GLU A C 1
ATOM 668 O O . GLU A 1 82 ? 3.102 3.220 -21.397 1.00 88.94 82 GLU A O 1
ATOM 673 N N . ARG A 1 83 ? 3.296 4.151 -19.372 1.00 91.50 83 ARG A N 1
ATOM 674 C CA . ARG A 1 83 ? 4.461 4.975 -19.740 1.00 91.50 83 ARG A CA 1
ATOM 675 C C . ARG A 1 83 ? 5.702 4.143 -20.048 1.00 91.50 83 ARG A C 1
ATOM 677 O O . ARG A 1 83 ? 6.454 4.492 -20.955 1.00 91.50 83 ARG A O 1
ATOM 684 N N . GLU A 1 84 ? 5.953 3.084 -19.286 1.00 92.75 84 GLU A N 1
ATOM 685 C CA . GLU A 1 84 ? 7.094 2.190 -19.506 1.00 92.75 84 GLU A CA 1
ATOM 686 C C . GLU A 1 84 ? 6.944 1.394 -20.815 1.00 92.75 84 GLU A C 1
ATOM 688 O O . GLU A 1 84 ? 7.921 1.248 -21.559 1.00 92.75 84 GLU A O 1
ATOM 693 N N . GLU A 1 85 ? 5.727 0.965 -21.153 1.00 94.62 85 GLU A N 1
ATOM 694 C CA . GLU A 1 85 ? 5.408 0.349 -22.446 1.00 94.62 85 GLU A CA 1
ATOM 695 C C . GLU A 1 85 ? 5.646 1.317 -23.611 1.00 94.62 85 GLU A C 1
ATOM 697 O O . GLU A 1 85 ? 6.313 0.958 -24.586 1.00 94.62 85 GLU A O 1
ATOM 702 N N . GLU A 1 86 ? 5.184 2.565 -23.496 1.00 95.31 86 GLU A N 1
ATOM 703 C CA . GLU A 1 86 ? 5.377 3.569 -24.547 1.00 95.31 86 GLU A CA 1
ATOM 704 C C . GLU A 1 86 ? 6.858 3.934 -24.726 1.00 95.31 86 GLU A C 1
ATOM 706 O O . GLU A 1 86 ? 7.357 3.995 -25.850 1.00 95.31 86 GLU A O 1
ATOM 711 N N . LEU A 1 87 ? 7.617 4.084 -23.635 1.00 96.81 87 LEU A N 1
ATOM 712 C CA . LEU A 1 87 ? 9.067 4.293 -23.714 1.00 96.81 87 LEU A CA 1
ATOM 713 C C . LEU A 1 87 ? 9.778 3.124 -24.401 1.00 96.81 87 LEU A C 1
ATOM 715 O O . LEU A 1 87 ? 10.703 3.333 -25.188 1.00 96.81 87 LEU A O 1
ATOM 719 N N . THR A 1 88 ? 9.345 1.896 -24.125 1.00 95.94 88 THR A N 1
ATOM 720 C CA . THR A 1 88 ? 9.886 0.696 -24.772 1.00 95.94 88 THR A CA 1
ATOM 721 C C . THR A 1 88 ? 9.571 0.693 -26.267 1.00 95.94 88 THR A C 1
ATOM 723 O O . THR A 1 88 ? 10.454 0.439 -27.090 1.00 95.94 88 THR A O 1
ATOM 726 N N . ARG A 1 89 ? 8.343 1.060 -26.646 1.00 96.38 89 ARG A N 1
ATOM 727 C CA . ARG A 1 89 ? 7.937 1.209 -28.047 1.00 96.38 89 ARG A CA 1
ATOM 728 C C . ARG A 1 89 ? 8.777 2.254 -28.779 1.00 96.38 89 ARG A C 1
ATOM 730 O O . ARG A 1 89 ? 9.255 1.974 -29.879 1.00 96.38 89 ARG A O 1
ATOM 737 N N . LEU A 1 90 ? 8.984 3.425 -28.177 1.00 97.56 90 LEU A N 1
ATOM 738 C CA . LEU A 1 90 ? 9.782 4.503 -28.762 1.00 97.56 90 LEU A CA 1
ATOM 739 C C . LEU A 1 90 ? 11.248 4.096 -28.939 1.00 97.56 90 LEU A C 1
ATOM 741 O O . LEU A 1 90 ? 11.807 4.307 -30.011 1.00 97.56 90 LEU A O 1
ATOM 745 N N . ARG A 1 91 ? 11.854 3.432 -27.947 1.00 96.94 91 ARG A N 1
ATOM 746 C CA . ARG A 1 91 ? 13.222 2.894 -28.068 1.00 96.94 91 ARG A CA 1
ATOM 747 C C . ARG A 1 91 ? 13.348 1.911 -29.230 1.00 96.94 91 ARG A C 1
ATOM 749 O O . ARG A 1 91 ? 14.287 2.017 -30.015 1.00 96.94 91 ARG A O 1
ATOM 756 N N . ASN A 1 92 ? 12.375 1.014 -29.384 1.00 96.31 92 ASN A N 1
ATOM 757 C CA . ASN A 1 92 ? 12.345 0.068 -30.499 1.00 96.31 92 ASN A CA 1
ATOM 758 C C . ASN A 1 92 ? 12.202 0.771 -31.858 1.00 96.31 92 ASN A C 1
ATOM 760 O O . ASN A 1 92 ? 12.788 0.325 -32.842 1.00 96.31 92 ASN A O 1
ATOM 764 N N . LEU A 1 93 ? 11.432 1.861 -31.936 1.00 97.88 93 LEU A N 1
ATOM 765 C CA . LEU A 1 93 ? 11.317 2.662 -33.157 1.00 97.88 93 LEU A CA 1
ATOM 766 C C . LEU A 1 93 ? 12.631 3.370 -33.495 1.00 97.88 93 LEU A C 1
ATOM 768 O O . LEU A 1 93 ? 13.067 3.288 -34.641 1.00 97.88 93 LEU A O 1
ATOM 772 N N . CYS A 1 94 ? 13.287 3.990 -32.512 1.00 96.88 94 CYS A N 1
ATOM 773 C CA . CYS A 1 94 ? 14.589 4.627 -32.714 1.00 96.88 94 CYS A CA 1
ATOM 774 C C . CYS A 1 94 ? 15.646 3.619 -33.183 1.00 96.88 94 CYS A C 1
ATOM 776 O O . CYS A 1 94 ? 16.361 3.899 -34.138 1.00 96.88 94 CYS A O 1
ATOM 778 N N . ALA A 1 95 ? 15.698 2.426 -32.580 1.00 96.12 95 ALA A N 1
ATOM 779 C CA . ALA A 1 95 ? 16.616 1.366 -33.002 1.00 96.12 95 ALA A CA 1
ATOM 780 C C . ALA A 1 95 ? 16.366 0.928 -34.457 1.00 96.12 95 ALA A C 1
ATOM 782 O O . ALA A 1 95 ? 17.299 0.803 -35.243 1.00 96.12 95 ALA A O 1
ATOM 783 N N . LYS A 1 96 ? 15.096 0.769 -34.857 1.00 96.12 96 LYS A N 1
ATOM 784 C CA . LYS A 1 96 ? 14.743 0.462 -36.255 1.00 96.12 96 LYS A CA 1
ATOM 785 C C . LYS A 1 96 ? 15.162 1.568 -37.222 1.00 96.12 96 LYS A C 1
ATOM 787 O O . LYS A 1 96 ? 15.598 1.271 -38.330 1.00 96.12 96 LYS A O 1
ATOM 792 N N . GLN A 1 97 ? 15.003 2.829 -36.826 1.00 97.19 97 GLN A N 1
ATOM 793 C CA . GLN A 1 97 ? 15.413 3.967 -37.647 1.00 97.19 97 GLN A CA 1
ATOM 794 C C . GLN A 1 97 ? 16.934 4.055 -37.782 1.00 97.19 97 GLN A C 1
ATOM 796 O O . GLN A 1 97 ? 17.404 4.288 -38.889 1.00 97.19 97 GLN A O 1
ATOM 801 N N . ALA A 1 98 ? 17.685 3.813 -36.705 1.00 95.12 98 ALA A N 1
ATOM 802 C CA . ALA A 1 98 ? 19.145 3.774 -36.737 1.00 95.12 98 ALA A CA 1
ATOM 803 C C . ALA A 1 98 ? 19.656 2.705 -37.715 1.00 95.12 98 ALA A C 1
ATOM 805 O O . ALA A 1 98 ? 20.383 3.039 -38.644 1.00 95.12 98 ALA A O 1
ATOM 806 N N . ASN A 1 99 ? 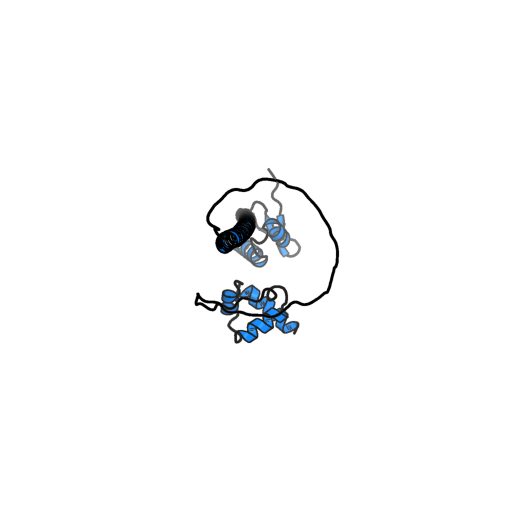19.154 1.468 -37.612 1.00 94.94 99 ASN A N 1
ATOM 807 C CA . ASN A 1 99 ? 19.511 0.395 -38.548 1.00 94.94 99 ASN A CA 1
ATOM 808 C C . ASN A 1 99 ? 19.191 0.772 -40.002 1.00 94.94 99 ASN A C 1
ATOM 810 O O . ASN A 1 99 ? 19.963 0.496 -40.914 1.00 94.94 99 ASN A O 1
ATOM 814 N N . ARG A 1 100 ? 18.048 1.434 -40.235 1.00 94.81 100 ARG A N 1
ATOM 815 C CA . ARG A 1 100 ? 17.671 1.870 -41.582 1.00 94.81 100 ARG A CA 1
ATOM 816 C C . ARG A 1 100 ? 18.604 2.951 -42.129 1.00 94.81 100 ARG A C 1
ATOM 818 O O . ARG A 1 100 ? 18.837 2.980 -43.334 1.00 94.81 100 ARG A O 1
ATOM 825 N N . ILE A 1 101 ? 19.096 3.845 -41.275 1.00 94.94 101 ILE A N 1
ATOM 826 C CA . ILE A 1 101 ? 20.086 4.856 -41.657 1.00 94.94 101 ILE A CA 1
ATOM 827 C C . ILE A 1 101 ? 21.399 4.165 -42.030 1.00 94.94 101 ILE A C 1
ATOM 829 O O . ILE A 1 101 ? 21.893 4.412 -43.124 1.00 94.94 101 ILE A O 1
ATOM 833 N N . GLU A 1 102 ? 21.890 3.234 -41.208 1.00 94.19 102 GLU A N 1
ATOM 834 C CA . GLU A 1 102 ? 23.111 2.465 -41.496 1.00 94.19 102 GLU A CA 1
ATOM 835 C C . GLU A 1 102 ? 23.016 1.696 -42.827 1.00 94.19 102 GLU A C 1
ATOM 837 O O . GLU A 1 102 ? 23.930 1.751 -43.650 1.00 94.19 102 GLU A O 1
ATOM 842 N N . GLU A 1 103 ? 21.882 1.037 -43.098 1.00 93.81 103 GLU A N 1
ATOM 843 C CA . GLU A 1 103 ? 21.624 0.372 -44.384 1.00 93.81 103 GLU A CA 1
ATOM 844 C C . GLU A 1 103 ? 21.698 1.344 -45.572 1.00 93.81 103 GLU A C 1
ATOM 846 O O . GLU A 1 103 ? 22.255 1.018 -46.624 1.00 93.81 103 GLU A O 1
ATOM 851 N N . LEU A 1 104 ? 21.106 2.535 -45.428 1.00 94.56 104 LEU A N 1
ATOM 852 C CA . LEU A 1 104 ? 21.091 3.551 -46.479 1.00 94.56 104 LEU A CA 1
ATOM 853 C C . LEU A 1 104 ? 22.479 4.162 -46.694 1.00 94.56 104 LEU A C 1
ATOM 855 O O . LEU A 1 104 ? 22.866 4.389 -47.840 1.00 94.56 104 LEU A O 1
ATOM 859 N N . GLU A 1 105 ? 23.237 4.395 -45.626 1.00 94.00 105 GLU A N 1
ATOM 860 C CA . GLU A 1 105 ? 24.617 4.877 -45.692 1.00 94.00 105 GLU A CA 1
ATOM 861 C C . GLU A 1 105 ? 25.531 3.853 -46.372 1.00 94.00 105 GLU A C 1
ATOM 863 O O . GLU A 1 105 ? 26.284 4.213 -47.279 1.00 94.00 105 GLU A O 1
ATOM 868 N N . ALA A 1 106 ? 25.399 2.565 -46.037 1.00 91.31 106 ALA A N 1
ATOM 869 C CA . ALA A 1 106 ? 26.121 1.489 -46.712 1.00 91.31 106 ALA A CA 1
ATOM 870 C C . ALA A 1 106 ? 25.760 1.404 -48.208 1.00 91.31 106 ALA A C 1
ATOM 872 O O . ALA A 1 106 ? 26.638 1.262 -49.063 1.00 91.31 106 ALA A O 1
ATOM 873 N N . ALA A 1 107 ? 24.475 1.542 -48.554 1.00 90.25 107 ALA A N 1
ATOM 874 C CA . ALA A 1 107 ? 24.030 1.571 -49.946 1.00 90.25 107 ALA A CA 1
ATOM 875 C C . ALA A 1 107 ? 24.592 2.782 -50.716 1.00 90.25 107 ALA A C 1
ATOM 877 O O . ALA A 1 107 ? 25.032 2.635 -51.859 1.00 90.25 107 ALA A O 1
ATOM 878 N N . LEU A 1 108 ? 24.626 3.967 -50.096 1.00 91.06 108 LEU A N 1
ATOM 879 C CA . LEU A 1 108 ? 25.224 5.170 -50.683 1.00 91.06 108 LEU A CA 1
ATOM 880 C C . LEU A 1 108 ? 26.736 5.021 -50.886 1.00 91.06 108 LEU A C 1
ATOM 882 O O . LEU A 1 108 ? 27.235 5.377 -51.955 1.00 91.06 108 LEU A O 1
ATOM 886 N N . ALA A 1 109 ? 27.453 4.458 -49.911 1.00 88.19 109 ALA A N 1
ATOM 887 C CA . ALA A 1 109 ? 28.889 4.206 -50.013 1.00 88.19 109 ALA A CA 1
ATOM 888 C C . ALA A 1 109 ? 29.218 3.253 -51.174 1.00 88.19 109 ALA A C 1
ATOM 890 O O . ALA A 1 109 ? 30.131 3.526 -51.953 1.00 88.19 109 ALA A O 1
ATOM 891 N N . ASN A 1 110 ? 28.423 2.195 -51.363 1.00 85.25 110 ASN A N 1
ATOM 892 C CA . ASN A 1 110 ? 28.568 1.274 -52.495 1.00 85.25 110 ASN A CA 1
ATOM 893 C C . ASN A 1 110 ? 28.353 1.970 -53.851 1.00 85.25 110 ASN A C 1
ATOM 895 O O . ASN A 1 110 ? 29.094 1.723 -54.803 1.00 85.25 110 ASN A O 1
ATOM 899 N N . LEU A 1 111 ? 27.378 2.882 -53.946 1.00 84.12 111 LEU A N 1
ATOM 900 C CA . LEU A 1 111 ? 27.130 3.660 -55.167 1.00 84.12 111 LEU A CA 1
ATOM 901 C C . LEU A 1 111 ? 28.236 4.691 -55.451 1.00 84.12 111 LEU A C 1
ATOM 903 O O . LEU A 1 111 ? 28.542 4.959 -56.613 1.00 84.12 111 LEU A O 1
ATOM 907 N N . GLN A 1 112 ? 28.852 5.266 -54.414 1.00 75.25 112 GLN A N 1
ATOM 908 C CA . GLN A 1 112 ? 29.957 6.221 -54.553 1.00 75.25 112 GLN A CA 1
ATOM 909 C C . GLN A 1 112 ? 31.297 5.532 -54.852 1.00 75.25 112 GLN A C 1
ATOM 911 O O . GLN A 1 112 ? 32.050 6.018 -55.696 1.00 75.25 112 GLN A O 1
ATOM 916 N N . GLY A 1 113 ? 31.568 4.377 -54.237 1.00 58.59 113 GLY A N 1
ATOM 917 C CA . GLY A 1 113 ? 32.738 3.538 -54.521 1.00 58.59 113 GLY A CA 1
ATOM 918 C C . GLY A 1 113 ? 32.712 2.900 -55.915 1.00 58.59 113 GLY A C 1
ATOM 919 O O . GLY A 1 113 ? 33.762 2.581 -56.465 1.00 58.59 113 GLY A O 1
ATOM 920 N N . GLY A 1 114 ? 31.529 2.787 -56.530 1.00 53.12 114 GLY A N 1
ATOM 921 C CA . GLY A 1 114 ? 31.355 2.372 -57.926 1.00 53.12 114 GLY A CA 1
ATOM 922 C C . GLY A 1 114 ? 31.687 3.447 -58.971 1.00 53.12 114 GLY A C 1
ATOM 923 O O . GLY A 1 114 ? 31.591 3.184 -60.169 1.00 53.12 114 GLY A O 1
ATOM 924 N N . LYS A 1 115 ? 32.083 4.664 -58.570 1.00 48.62 115 LYS A N 1
ATOM 925 C CA . LYS A 1 115 ? 32.395 5.759 -59.501 1.00 48.62 115 LYS A CA 1
ATOM 926 C C . LYS A 1 115 ? 33.869 5.724 -59.918 1.00 48.62 115 LYS A C 1
ATOM 928 O O . LYS A 1 115 ? 34.668 6.576 -59.547 1.00 48.62 115 LYS A O 1
ATOM 933 N N . GLY A 1 116 ? 34.213 4.715 -60.715 1.00 43.38 116 GLY A N 1
ATOM 934 C CA . GLY A 1 116 ? 35.560 4.494 -61.233 1.00 43.38 116 GLY A CA 1
ATOM 935 C C . GLY A 1 116 ? 35.565 3.847 -62.614 1.00 43.38 116 GLY A C 1
ATOM 936 O O . GLY A 1 116 ? 36.037 2.729 -62.760 1.00 43.38 116 GLY A O 1
ATOM 937 N N . 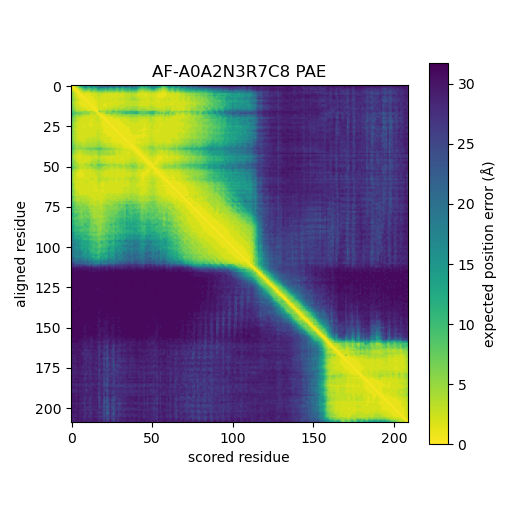SER A 1 117 ? 35.007 4.523 -63.620 1.00 35.91 117 SER A N 1
ATOM 938 C CA . SER A 1 117 ? 35.545 4.610 -64.993 1.00 35.91 117 SER A CA 1
ATOM 939 C C . SER A 1 117 ? 34.505 5.247 -65.913 1.00 35.91 117 SER A C 1
ATOM 941 O O . SER A 1 117 ? 33.480 4.664 -66.246 1.00 35.91 117 SER A O 1
ATOM 943 N N . VAL A 1 118 ? 34.781 6.479 -66.326 1.00 40.09 118 VAL A N 1
ATOM 944 C CA . VAL A 1 118 ? 34.291 6.994 -67.604 1.00 40.09 118 VAL A CA 1
ATOM 945 C C . VAL A 1 118 ? 35.344 6.582 -68.632 1.00 40.09 118 VAL A C 1
ATOM 947 O O . VAL A 1 118 ? 36.480 7.042 -68.503 1.00 40.09 118 VAL A O 1
ATOM 950 N N . PRO A 1 119 ? 35.044 5.745 -69.636 1.00 37.91 119 PRO A N 1
ATOM 951 C CA . PRO A 1 119 ? 35.776 5.783 -70.887 1.00 37.91 119 PRO A CA 1
ATOM 952 C C . PRO A 1 119 ? 35.198 6.918 -71.736 1.00 37.91 119 PRO A C 1
ATOM 954 O O . PRO A 1 119 ? 33.981 7.050 -71.875 1.00 37.91 119 PRO A O 1
ATOM 957 N N . ALA A 1 120 ? 36.089 7.751 -72.265 1.00 35.09 120 ALA A N 1
ATOM 958 C CA . ALA A 1 120 ? 35.784 8.693 -73.331 1.00 35.09 120 ALA A CA 1
ATOM 959 C C . ALA A 1 120 ? 35.219 7.964 -74.575 1.00 35.09 120 ALA A C 1
ATOM 961 O O . ALA A 1 120 ? 35.464 6.773 -74.754 1.00 35.09 120 ALA A O 1
ATOM 962 N N . GLU A 1 121 ? 34.455 8.718 -75.368 1.00 34.25 121 GLU A N 1
ATOM 963 C CA . GLU A 1 121 ? 33.686 8.416 -76.597 1.00 34.25 121 GLU A CA 1
ATOM 964 C C . GLU A 1 121 ? 34.346 7.416 -77.594 1.00 34.25 121 GLU A C 1
ATOM 966 O O . GLU A 1 121 ? 35.560 7.251 -77.584 1.00 34.25 121 GLU A O 1
ATOM 971 N N . GLU A 1 122 ? 33.678 6.709 -78.522 1.00 30.20 122 GLU A N 1
ATOM 972 C CA . GLU A 1 122 ? 32.479 6.996 -79.340 1.00 30.20 122 GLU A CA 1
ATOM 973 C C . GLU A 1 122 ? 31.994 5.685 -80.079 1.00 30.20 122 GLU A C 1
ATOM 975 O O . GLU A 1 122 ? 32.405 4.595 -79.678 1.00 30.20 122 GLU A O 1
ATOM 980 N N . PRO A 1 123 ? 31.087 5.709 -81.089 1.00 46.25 123 PRO A N 1
ATOM 981 C CA . PRO A 1 123 ? 29.828 4.956 -81.158 1.00 46.25 123 PRO A CA 1
ATOM 982 C C . PRO A 1 123 ? 29.911 3.593 -81.890 1.00 46.25 123 PRO A C 1
ATOM 984 O O . PRO A 1 123 ? 30.643 3.423 -82.862 1.00 46.25 123 PRO A O 1
ATOM 987 N N . GLY A 1 124 ? 29.092 2.613 -81.495 1.00 29.34 124 GLY A N 1
ATOM 988 C CA . GLY A 1 124 ? 29.041 1.318 -82.182 1.00 29.34 124 GLY A CA 1
ATOM 989 C C . GLY A 1 124 ? 27.840 0.471 -81.778 1.00 29.34 124 GLY A C 1
ATOM 990 O O . GLY A 1 124 ? 27.516 0.348 -80.603 1.00 29.34 124 GLY A O 1
ATOM 991 N N . GLU A 1 125 ? 27.156 -0.062 -82.779 1.00 33.78 125 GLU A N 1
ATOM 992 C CA . GLU A 1 125 ? 25.838 -0.689 -82.745 1.00 33.78 125 GLU A CA 1
ATOM 993 C C . GLU A 1 125 ? 25.741 -1.986 -81.917 1.00 33.78 125 GLU A C 1
ATOM 995 O O . GLU A 1 125 ? 26.614 -2.845 -81.965 1.00 33.78 125 GLU A O 1
ATOM 1000 N N . GLY A 1 126 ? 24.568 -2.190 -81.306 1.00 30.91 126 GLY A N 1
ATOM 1001 C CA . GLY A 1 126 ? 23.870 -3.475 -81.392 1.00 30.91 126 GLY A CA 1
ATOM 1002 C C . GLY A 1 126 ? 24.047 -4.510 -80.271 1.00 30.91 126 GLY A C 1
ATOM 1003 O O . GLY A 1 126 ? 25.124 -5.036 -80.018 1.00 30.91 126 GLY A O 1
ATOM 1004 N N . THR A 1 127 ? 22.879 -5.000 -79.836 1.00 28.38 127 THR A N 1
ATOM 1005 C CA . THR A 1 127 ? 22.572 -6.391 -79.422 1.00 28.38 127 THR A CA 1
ATOM 1006 C C . THR A 1 127 ? 22.704 -6.770 -77.932 1.00 28.38 127 THR A C 1
ATOM 1008 O O . THR A 1 127 ? 23.757 -7.143 -77.433 1.00 28.38 127 THR A O 1
ATOM 1011 N N . VAL A 1 128 ? 21.553 -6.804 -77.243 1.00 40.53 128 VAL A N 1
ATOM 1012 C CA . VAL A 1 128 ? 21.223 -7.778 -76.168 1.00 40.53 128 VAL A CA 1
ATOM 1013 C C . VAL A 1 128 ? 20.942 -9.131 -76.866 1.00 40.53 128 VAL A C 1
ATOM 1015 O O . VAL A 1 128 ? 20.385 -9.050 -77.965 1.00 40.53 128 VAL A O 1
ATOM 1018 N N . PRO A 1 129 ? 21.195 -10.354 -76.319 1.00 43.72 129 PRO A N 1
ATOM 1019 C CA . PRO A 1 129 ? 20.549 -10.810 -75.073 1.00 43.72 129 PRO A CA 1
ATOM 1020 C C . PRO A 1 129 ? 21.224 -11.941 -74.233 1.00 43.72 129 PRO A C 1
ATOM 1022 O O . PRO A 1 129 ? 22.098 -12.672 -74.675 1.00 43.72 129 PRO A O 1
ATOM 1025 N N . HIS A 1 130 ? 20.693 -12.098 -73.009 1.00 30.62 130 HIS A N 1
ATOM 1026 C CA . HIS A 1 130 ? 20.430 -13.312 -72.197 1.00 30.62 130 HIS A CA 1
ATOM 1027 C C . HIS A 1 130 ? 21.340 -14.564 -72.167 1.00 30.62 130 HIS A C 1
ATOM 1029 O O . HIS A 1 130 ? 21.488 -15.258 -73.167 1.00 30.62 130 HIS A O 1
ATOM 1035 N N . LYS A 1 131 ? 21.628 -14.998 -70.920 1.00 31.59 131 LYS A N 1
ATOM 1036 C CA . LYS A 1 131 ? 21.484 -16.341 -70.264 1.00 31.59 131 LYS A CA 1
ATOM 1037 C C . LYS A 1 131 ? 22.669 -16.545 -69.298 1.00 31.59 131 LYS A C 1
ATOM 1039 O O . LYS A 1 131 ? 23.720 -15.984 -69.544 1.00 31.59 131 LYS A O 1
ATOM 1044 N N . ALA A 1 132 ? 22.685 -17.358 -68.244 1.00 29.92 132 ALA A N 1
ATOM 1045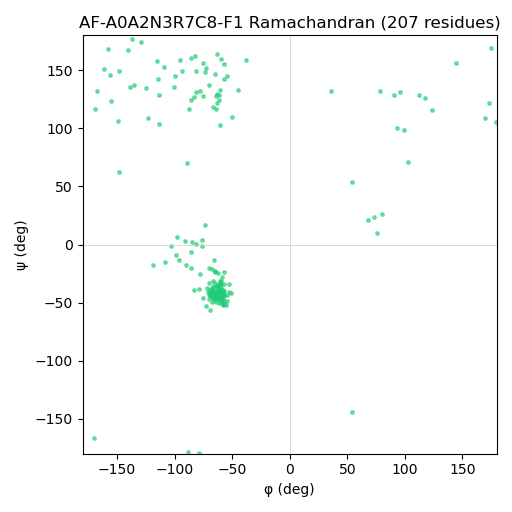 C CA . ALA A 1 132 ? 21.772 -18.117 -67.385 1.00 29.92 132 ALA A CA 1
ATOM 1046 C C . ALA A 1 132 ? 22.691 -18.936 -66.429 1.00 29.92 132 ALA A C 1
ATOM 1048 O O . ALA A 1 132 ? 23.875 -19.076 -66.723 1.00 29.92 132 ALA A O 1
ATOM 1049 N N . ALA A 1 133 ? 22.108 -19.557 -65.393 1.00 30.30 133 ALA A N 1
ATOM 1050 C CA . ALA A 1 133 ? 22.687 -20.587 -64.505 1.00 30.30 133 ALA A CA 1
ATOM 1051 C C . ALA A 1 133 ? 23.647 -20.073 -63.406 1.00 30.30 133 ALA A C 1
ATOM 1053 O O . ALA A 1 133 ? 24.540 -19.290 -63.668 1.00 30.30 133 ALA A O 1
ATOM 1054 N N . GLY A 1 134 ? 23.543 -20.448 -62.132 1.00 28.53 134 GLY A N 1
ATOM 1055 C CA . GLY A 1 134 ? 22.763 -21.503 -61.496 1.00 28.53 134 GLY A CA 1
ATOM 1056 C C . GLY A 1 134 ? 23.676 -22.448 -60.707 1.00 28.53 134 GLY A C 1
ATOM 1057 O O . GLY A 1 134 ? 24.402 -23.215 -61.325 1.00 28.53 134 GLY A O 1
ATOM 1058 N N . ARG A 1 135 ? 23.475 -22.463 -59.378 1.00 30.34 135 ARG A N 1
ATOM 1059 C CA . ARG A 1 135 ? 23.572 -23.617 -58.454 1.00 30.34 135 ARG A CA 1
ATOM 1060 C C . ARG A 1 135 ? 24.911 -23.943 -57.753 1.00 30.34 135 ARG A C 1
ATOM 1062 O O . ARG A 1 135 ? 25.905 -24.228 -58.403 1.00 30.34 135 ARG A O 1
ATOM 1069 N N . GLY A 1 136 ? 24.792 -24.091 -56.423 1.00 25.69 136 GLY A N 1
ATOM 1070 C CA . GLY A 1 136 ? 25.667 -24.836 -55.495 1.00 25.69 136 GLY A CA 1
ATOM 1071 C C . GLY A 1 136 ? 26.434 -23.916 -54.533 1.00 25.69 136 GLY A C 1
ATOM 1072 O O . GLY A 1 136 ? 27.019 -22.959 -55.010 1.00 25.69 136 GLY A O 1
ATOM 1073 N N . GLU A 1 137 ? 26.478 -24.060 -53.204 1.00 28.44 137 GLU A N 1
ATOM 1074 C CA . GLU A 1 137 ? 26.125 -25.124 -52.246 1.00 28.44 137 GLU A CA 1
ATOM 1075 C C . GLU A 1 137 ? 25.972 -24.495 -50.826 1.00 28.44 137 GLU A C 1
ATOM 1077 O O . GLU A 1 137 ? 26.613 -23.491 -50.524 1.00 28.44 137 GLU A O 1
ATOM 1082 N N . GLU A 1 138 ? 25.123 -25.073 -49.965 1.00 37.53 138 GLU A N 1
ATOM 1083 C CA . GLU A 1 138 ? 25.106 -24.911 -48.487 1.00 37.53 138 GLU A CA 1
ATOM 1084 C C . GLU A 1 138 ? 26.051 -25.959 -47.831 1.00 37.53 138 GLU A C 1
ATOM 1086 O O . GLU A 1 138 ? 26.475 -26.873 -48.541 1.00 37.53 138 GLU A O 1
ATOM 1091 N N . PRO A 1 139 ? 26.209 -26.055 -46.487 1.00 55.19 139 PRO A N 1
ATOM 1092 C CA . PRO A 1 139 ? 26.406 -25.056 -45.419 1.00 55.19 139 PRO A CA 1
ATOM 1093 C C . PRO A 1 139 ? 27.626 -25.426 -44.523 1.00 55.19 139 PRO A C 1
ATOM 1095 O O . PRO A 1 139 ? 28.170 -26.524 -44.637 1.00 55.19 139 PRO A O 1
ATOM 1098 N N . ASN A 1 140 ? 28.038 -24.581 -43.562 1.00 33.97 140 ASN A N 1
ATOM 1099 C CA . ASN A 1 140 ? 28.654 -25.118 -42.336 1.00 33.97 140 ASN A CA 1
ATOM 1100 C C . ASN A 1 140 ? 28.555 -24.193 -41.114 1.00 33.97 140 ASN A C 1
ATOM 1102 O O . ASN A 1 140 ? 28.559 -22.969 -41.220 1.00 33.97 140 ASN A O 1
ATOM 1106 N N . GLU A 1 141 ? 28.418 -24.849 -39.969 1.00 40.41 141 GLU A N 1
ATOM 1107 C CA . GLU A 1 141 ? 27.990 -24.370 -38.660 1.00 40.41 141 GLU A CA 1
ATOM 1108 C C . GLU A 1 141 ? 29.049 -23.555 -37.894 1.00 40.41 141 GLU A C 1
ATOM 1110 O O . GLU A 1 141 ? 30.248 -23.796 -38.013 1.00 40.41 141 GLU A O 1
ATOM 1115 N N . GLY A 1 142 ? 28.573 -22.710 -36.969 1.00 33.72 142 GLY A N 1
ATOM 1116 C CA . GLY A 1 142 ? 29.148 -22.666 -35.622 1.00 33.72 142 GLY A CA 1
ATOM 1117 C C . GLY A 1 142 ? 29.803 -21.364 -35.145 1.00 33.72 142 GLY A C 1
ATOM 1118 O O . GLY A 1 142 ? 30.830 -20.940 -35.659 1.00 33.72 142 GLY A O 1
ATOM 1119 N N . THR A 1 143 ? 29.305 -20.912 -33.984 1.00 29.84 143 THR A N 1
ATOM 1120 C CA . THR A 1 143 ? 30.053 -20.268 -32.876 1.00 29.84 143 THR A CA 1
ATOM 1121 C C . THR A 1 143 ? 30.011 -18.731 -32.781 1.00 29.84 143 THR A C 1
ATOM 1123 O O . THR A 1 143 ? 30.805 -18.017 -33.378 1.00 29.84 143 THR A O 1
ATOM 1126 N N . LEU A 1 144 ? 29.128 -18.227 -31.908 1.00 40.78 144 LEU A N 1
ATOM 1127 C CA . LEU A 1 144 ? 29.451 -17.118 -30.988 1.00 40.78 144 LEU A CA 1
ATOM 1128 C C . LEU A 1 144 ? 30.186 -17.720 -29.764 1.00 40.78 144 LEU A C 1
ATOM 1130 O O . LEU A 1 144 ? 29.979 -18.916 -29.536 1.00 40.78 144 LEU A O 1
ATOM 1134 N N . PRO A 1 145 ? 30.922 -16.976 -28.906 1.00 54.91 145 PRO A N 1
ATOM 1135 C CA . PRO A 1 145 ? 31.031 -15.513 -28.792 1.00 54.91 145 PRO A CA 1
ATOM 1136 C C . PRO A 1 145 ? 32.482 -15.000 -28.581 1.00 54.91 145 PRO A C 1
ATOM 1138 O O . PRO A 1 145 ? 33.417 -15.774 -28.398 1.00 54.91 145 PRO A O 1
ATOM 1141 N N . GLY A 1 146 ? 32.665 -13.681 -28.529 1.00 30.98 146 GLY A N 1
ATOM 1142 C CA . GLY A 1 146 ? 33.905 -13.061 -28.058 1.00 30.98 146 GLY A CA 1
ATOM 1143 C C . GLY A 1 146 ? 33.713 -11.565 -27.859 1.00 30.98 146 GLY A C 1
ATOM 1144 O O . GLY A 1 146 ? 33.351 -10.859 -28.792 1.00 30.98 146 GLY A O 1
ATOM 1145 N N . GLU A 1 147 ? 33.859 -11.136 -26.616 1.00 44.94 147 GLU A N 1
ATOM 1146 C CA . GLU A 1 147 ? 33.733 -9.770 -26.126 1.00 44.94 147 GLU A CA 1
ATOM 1147 C C . GLU A 1 147 ? 34.693 -8.813 -26.843 1.00 44.94 147 GLU A C 1
ATOM 1149 O O . GLU A 1 147 ? 35.844 -9.164 -27.057 1.00 44.94 147 GLU A O 1
ATOM 1154 N N . ASP A 1 148 ? 34.245 -7.584 -27.110 1.00 31.53 148 ASP A N 1
ATOM 1155 C CA . ASP A 1 148 ? 35.118 -6.415 -27.006 1.00 31.53 148 ASP A CA 1
ATOM 1156 C C . ASP A 1 148 ? 34.293 -5.191 -26.598 1.00 31.53 148 ASP A C 1
ATOM 1158 O O . ASP A 1 148 ? 33.480 -4.631 -27.334 1.00 31.53 148 ASP A O 1
ATOM 1162 N N . THR A 1 149 ? 34.497 -4.826 -25.338 1.00 39.06 149 THR A N 1
ATOM 1163 C CA . THR A 1 149 ? 34.097 -3.562 -24.739 1.00 39.06 149 THR A CA 1
ATOM 1164 C C . THR A 1 149 ? 35.168 -2.530 -25.067 1.00 39.06 149 THR A C 1
ATOM 1166 O O . THR A 1 149 ? 36.308 -2.726 -24.665 1.00 39.06 149 THR A O 1
ATOM 1169 N N . GLN A 1 150 ? 34.803 -1.377 -25.635 1.00 32.66 150 GLN A N 1
ATOM 1170 C CA . GLN A 1 150 ? 35.295 -0.114 -25.079 1.00 32.66 150 GLN A CA 1
ATOM 1171 C C . GLN A 1 150 ? 34.377 1.063 -25.405 1.00 32.66 150 GLN A C 1
ATOM 1173 O O . GLN A 1 150 ? 34.065 1.361 -26.554 1.00 32.66 150 GLN A O 1
ATOM 1178 N N . ALA A 1 151 ? 33.956 1.708 -24.324 1.00 37.88 151 ALA A N 1
ATOM 1179 C CA . ALA A 1 151 ? 33.167 2.919 -24.256 1.00 37.88 151 ALA A CA 1
ATOM 1180 C C . ALA A 1 151 ? 34.050 4.174 -24.332 1.00 37.88 151 ALA A C 1
ATOM 1182 O O . ALA A 1 151 ? 35.217 4.135 -23.940 1.00 37.88 151 ALA A O 1
ATOM 1183 N N . ASP A 1 152 ? 33.432 5.301 -24.689 1.00 35.69 152 ASP A N 1
ATOM 1184 C CA . ASP A 1 152 ? 33.783 6.598 -24.111 1.00 35.69 152 ASP A CA 1
ATOM 1185 C C . ASP A 1 152 ? 32.505 7.382 -23.750 1.00 35.69 152 ASP A C 1
ATOM 1187 O O . ASP A 1 152 ? 31.535 7.401 -24.511 1.00 35.69 152 ASP A O 1
ATOM 1191 N N . GLY A 1 153 ? 32.526 8.010 -22.570 1.00 30.41 153 GLY A N 1
ATOM 1192 C CA . GLY A 1 153 ? 31.636 9.109 -22.197 1.00 30.41 153 GLY A CA 1
ATOM 1193 C C . GLY A 1 153 ? 30.441 8.823 -21.275 1.00 30.41 153 GLY A C 1
ATOM 1194 O O . GLY A 1 153 ? 29.299 8.958 -21.706 1.00 30.41 153 GLY A O 1
ATOM 1195 N N . SER A 1 154 ? 30.659 8.544 -19.980 1.00 36.78 154 SER A N 1
ATOM 1196 C CA . SER A 1 154 ? 30.120 9.390 -18.880 1.00 36.78 154 SER A CA 1
ATOM 1197 C C . SER A 1 154 ? 30.336 8.804 -17.474 1.00 36.78 154 SER A C 1
ATOM 1199 O O . SER A 1 154 ? 29.874 7.722 -17.115 1.00 36.78 154 SER A O 1
ATOM 1201 N N . GLU A 1 155 ? 31.029 9.587 -16.647 1.00 37.03 155 GLU A N 1
ATOM 1202 C CA . GLU A 1 155 ? 31.217 9.392 -15.212 1.00 37.03 155 GLU A CA 1
ATOM 1203 C C . GLU A 1 155 ? 29.893 9.480 -14.436 1.00 37.03 155 GLU A C 1
ATOM 1205 O O . GLU A 1 155 ? 29.263 10.531 -14.334 1.00 37.03 155 GLU A O 1
ATOM 1210 N N . SER A 1 156 ? 29.493 8.377 -13.809 1.00 34.78 156 SER A N 1
ATOM 1211 C CA . SER A 1 156 ? 29.346 8.272 -12.347 1.00 34.78 156 SER A CA 1
ATOM 1212 C C . SER A 1 156 ? 28.846 6.870 -11.996 1.00 34.78 156 SER A C 1
ATOM 1214 O O . SER A 1 156 ? 27.690 6.506 -12.197 1.00 34.78 156 SER A O 1
ATOM 1216 N N . ALA A 1 157 ? 29.757 6.058 -11.463 1.00 41.91 157 ALA A N 1
ATOM 1217 C CA . ALA A 1 157 ? 29.489 4.705 -11.008 1.00 41.91 157 ALA A CA 1
ATOM 1218 C C . ALA A 1 157 ? 28.436 4.687 -9.881 1.00 41.91 157 ALA A C 1
ATOM 1220 O O . ALA A 1 157 ? 28.736 4.929 -8.713 1.00 41.91 157 ALA A O 1
ATOM 1221 N N . LYS A 1 158 ? 27.198 4.326 -10.221 1.00 43.97 158 LYS A N 1
ATOM 1222 C CA . LYS A 1 158 ? 26.321 3.560 -9.330 1.00 43.97 158 LYS A CA 1
ATOM 1223 C C . LYS A 1 158 ? 26.124 2.209 -9.987 1.00 43.97 158 LYS A C 1
ATOM 1225 O O . LYS A 1 158 ? 25.435 2.111 -10.996 1.00 43.97 158 LYS A O 1
ATOM 1230 N N . GLY A 1 159 ? 26.820 1.215 -9.438 1.00 50.75 159 GLY A N 1
ATOM 1231 C CA . GLY A 1 159 ? 26.880 -0.140 -9.968 1.00 50.75 159 GLY A CA 1
ATOM 1232 C C . GLY A 1 159 ? 25.504 -0.655 -10.366 1.00 50.75 159 GLY A C 1
ATOM 1233 O O . GLY A 1 159 ? 24.532 -0.506 -9.622 1.00 50.75 159 GLY A O 1
ATOM 1234 N N . THR A 1 160 ? 25.446 -1.231 -11.561 1.00 55.91 160 THR A N 1
ATOM 1235 C CA . THR A 1 160 ? 24.290 -1.954 -12.072 1.00 55.91 160 THR A CA 1
ATOM 1236 C C . THR A 1 160 ? 23.850 -2.956 -11.015 1.00 55.91 160 THR A C 1
ATOM 1238 O O . THR A 1 160 ? 24.558 -3.915 -10.718 1.00 55.91 160 THR A O 1
ATOM 1241 N N . VAL A 1 161 ? 22.699 -2.696 -10.401 1.00 66.88 161 VAL A N 1
ATOM 1242 C CA . VAL A 1 161 ? 22.105 -3.600 -9.421 1.00 66.88 161 VAL A CA 1
ATOM 1243 C C . VAL A 1 161 ? 21.787 -4.908 -10.154 1.00 66.88 161 VAL A C 1
ATOM 1245 O O . VAL A 1 161 ? 21.051 -4.855 -11.145 1.00 66.88 161 VAL A O 1
ATOM 1248 N N . PRO A 1 162 ? 22.329 -6.068 -9.737 1.00 68.00 162 PRO A N 1
ATOM 1249 C CA . PRO A 1 162 ? 22.097 -7.310 -10.464 1.00 68.00 162 PRO A CA 1
ATOM 1250 C C . PRO A 1 162 ? 20.599 -7.635 -10.497 1.00 68.00 162 PRO A C 1
ATOM 1252 O O . PRO A 1 162 ? 19.919 -7.566 -9.477 1.00 68.00 162 PRO A O 1
ATOM 1255 N N . ALA A 1 163 ? 20.061 -7.987 -11.665 1.00 71.12 163 ALA A N 1
ATOM 1256 C CA . ALA A 1 163 ? 18.612 -8.136 -11.845 1.00 71.12 163 ALA A CA 1
ATOM 1257 C C . ALA A 1 163 ? 17.989 -9.236 -10.959 1.00 71.12 163 ALA A C 1
ATOM 1259 O O . ALA A 1 163 ? 16.805 -9.179 -10.632 1.00 71.12 163 ALA A O 1
ATOM 1260 N N . ASN A 1 164 ? 18.787 -10.222 -10.544 1.00 75.62 164 ASN A N 1
ATOM 1261 C CA . ASN A 1 164 ? 18.353 -11.359 -9.737 1.00 75.62 164 ASN A CA 1
ATOM 1262 C C . ASN A 1 164 ? 18.345 -11.102 -8.221 1.00 75.62 164 ASN A C 1
ATOM 1264 O O . ASN A 1 164 ? 17.833 -11.945 -7.491 1.00 75.62 164 ASN A O 1
ATOM 1268 N N . ILE A 1 165 ? 18.838 -9.961 -7.716 1.00 79.88 165 ILE A N 1
ATOM 1269 C CA . ILE A 1 165 ? 18.853 -9.717 -6.258 1.00 79.88 165 ILE A CA 1
ATOM 1270 C C . ILE A 1 165 ? 17.452 -9.587 -5.643 1.00 79.88 165 ILE A C 1
ATOM 1272 O O . ILE A 1 165 ? 17.305 -9.572 -4.426 1.00 79.88 165 ILE A O 1
ATOM 1276 N N . PHE A 1 166 ? 16.421 -9.425 -6.473 1.00 79.88 166 PHE A N 1
ATOM 1277 C CA . PHE A 1 166 ? 15.038 -9.261 -6.025 1.00 79.88 166 PHE A CA 1
ATOM 1278 C C . PHE A 1 166 ? 14.247 -10.572 -6.032 1.00 79.88 166 PHE A C 1
ATOM 1280 O O . PHE A 1 166 ? 13.152 -10.624 -5.476 1.00 79.88 166 PHE A O 1
ATOM 1287 N N . THR A 1 167 ? 14.781 -11.612 -6.673 1.00 79.62 167 THR A N 1
ATOM 1288 C CA . THR A 1 167 ? 14.145 -12.929 -6.821 1.00 79.62 167 THR A CA 1
ATOM 1289 C C . THR A 1 167 ? 14.955 -14.052 -6.178 1.00 79.62 167 THR A C 1
ATOM 1291 O O . THR A 1 167 ? 14.398 -15.113 -5.911 1.00 79.62 167 THR A O 1
ATOM 1294 N N . ASP A 1 168 ? 16.238 -13.814 -5.901 1.00 82.25 168 ASP A N 1
ATOM 1295 C CA . ASP A 1 168 ? 17.142 -14.734 -5.219 1.00 82.25 168 ASP A CA 1
ATOM 1296 C C . ASP A 1 168 ? 17.735 -14.066 -3.967 1.00 82.25 168 ASP A C 1
ATOM 1298 O O . ASP A 1 168 ? 18.593 -13.179 -4.041 1.00 82.25 168 ASP A O 1
ATOM 1302 N N . ASP A 1 169 ? 17.288 -14.531 -2.799 1.00 82.50 169 ASP A N 1
ATOM 1303 C CA . ASP A 1 169 ? 17.770 -14.077 -1.493 1.00 82.50 169 ASP A CA 1
ATOM 1304 C C . ASP A 1 169 ? 19.289 -14.326 -1.329 1.00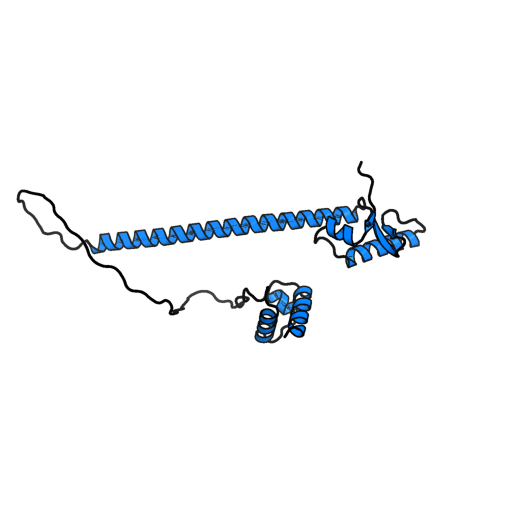 82.50 169 ASP A C 1
ATOM 1306 O O . ASP A 1 169 ? 19.989 -13.521 -0.706 1.00 82.50 169 ASP A O 1
ATOM 1310 N N . ALA A 1 170 ? 19.847 -15.376 -1.947 1.00 84.50 170 ALA A N 1
ATOM 1311 C CA . ALA A 1 170 ? 21.285 -15.639 -1.917 1.00 84.50 170 ALA A CA 1
ATOM 1312 C C . ALA A 1 170 ? 22.066 -14.631 -2.778 1.00 84.50 170 ALA A C 1
ATOM 1314 O O . ALA A 1 170 ? 23.146 -14.186 -2.380 1.00 84.50 170 ALA A O 1
ATOM 1315 N N . ALA A 1 171 ? 21.523 -14.221 -3.929 1.00 85.19 171 ALA A N 1
ATOM 1316 C CA . ALA A 1 171 ? 22.095 -13.146 -4.742 1.00 85.19 171 ALA A CA 1
ATOM 1317 C C . ALA A 1 171 ? 22.061 -11.798 -4.012 1.00 85.19 171 ALA A C 1
ATOM 1319 O O . ALA A 1 171 ? 23.054 -11.068 -4.033 1.00 85.19 171 ALA A O 1
ATOM 1320 N N . LEU A 1 172 ? 20.967 -11.500 -3.303 1.00 87.06 172 LEU A N 1
ATOM 1321 C CA . LEU A 1 172 ? 20.857 -10.308 -2.463 1.00 87.06 172 LEU A CA 1
ATOM 1322 C C . LEU A 1 172 ? 21.920 -10.286 -1.361 1.00 87.06 172 LEU A C 1
ATOM 1324 O O . LEU A 1 172 ? 22.551 -9.251 -1.127 1.00 87.06 172 LEU A O 1
ATOM 1328 N N . LEU A 1 173 ? 22.123 -11.422 -0.687 1.00 89.81 173 LEU A N 1
ATOM 1329 C CA . LEU A 1 173 ? 23.108 -11.548 0.379 1.00 89.81 173 LEU A CA 1
ATOM 1330 C C . LEU A 1 173 ? 24.527 -11.353 -0.163 1.00 89.81 173 LEU A C 1
ATOM 1332 O O . LEU A 1 173 ? 25.254 -10.517 0.371 1.00 89.81 173 LEU A O 1
ATOM 1336 N N . ARG A 1 174 ? 24.902 -12.043 -1.250 1.00 88.50 174 ARG A N 1
ATOM 1337 C CA . ARG A 1 174 ? 26.216 -11.876 -1.902 1.00 88.50 174 ARG A CA 1
ATOM 1338 C C . ARG A 1 174 ? 26.478 -10.421 -2.276 1.00 88.50 174 ARG A C 1
ATOM 1340 O O . ARG A 1 174 ? 27.497 -9.868 -1.872 1.00 88.50 174 ARG A O 1
ATOM 1347 N N . TYR A 1 175 ? 25.512 -9.774 -2.923 1.00 88.31 175 TYR A N 1
ATOM 1348 C CA . TYR A 1 175 ? 25.638 -8.374 -3.306 1.00 88.31 175 TYR A CA 1
ATOM 1349 C C . TYR A 1 175 ? 25.792 -7.457 -2.082 1.00 88.31 175 TYR A C 1
ATOM 1351 O O . TYR A 1 175 ? 26.654 -6.585 -2.056 1.00 88.31 175 TYR A O 1
ATOM 1359 N N . TRP A 1 176 ? 25.038 -7.686 -1.001 1.00 90.62 176 TRP A N 1
ATOM 1360 C CA . TRP A 1 176 ? 25.206 -6.927 0.245 1.00 90.62 176 TRP A CA 1
ATOM 1361 C C . TRP A 1 176 ? 26.599 -7.104 0.876 1.00 90.62 176 TRP A C 1
ATOM 1363 O O . TRP A 1 176 ? 27.155 -6.150 1.431 1.00 90.62 176 TRP A O 1
ATOM 1373 N N . HIS A 1 177 ? 27.184 -8.300 0.773 1.00 89.94 177 HIS A N 1
ATOM 1374 C CA . HIS A 1 177 ? 28.555 -8.574 1.206 1.00 89.94 177 HIS A CA 1
ATOM 1375 C C . HIS A 1 177 ? 29.598 -7.865 0.332 1.00 89.94 177 HIS A C 1
ATOM 1377 O O . HIS A 1 177 ? 30.514 -7.254 0.881 1.00 89.94 177 HIS A O 1
ATOM 1383 N N . GLU A 1 178 ? 29.434 -7.896 -0.991 1.00 87.94 178 GLU A N 1
ATOM 1384 C CA . GLU A 1 178 ? 30.309 -7.224 -1.964 1.00 87.94 178 GLU A CA 1
ATOM 1385 C C . GLU A 1 178 ? 30.335 -5.703 -1.770 1.00 87.94 178 GLU A C 1
ATOM 1387 O O . GLU A 1 178 ? 31.381 -5.077 -1.915 1.00 87.94 178 GLU A O 1
ATOM 1392 N N . GLN A 1 179 ? 29.216 -5.105 -1.346 1.00 83.31 179 GLN A N 1
ATOM 1393 C CA . GLN A 1 179 ? 29.136 -3.677 -1.015 1.00 83.31 179 GLN A CA 1
ATOM 1394 C C . GLN A 1 179 ? 29.763 -3.313 0.350 1.00 83.31 179 GLN A C 1
ATOM 1396 O O . GLN A 1 179 ? 29.662 -2.169 0.791 1.00 83.31 179 GLN A O 1
ATOM 1401 N N . GLY A 1 180 ? 30.377 -4.266 1.062 1.00 87.62 180 GLY A N 1
ATOM 1402 C CA . GLY A 1 180 ? 31.007 -4.021 2.363 1.00 87.62 180 GLY A CA 1
ATOM 1403 C C . GLY A 1 180 ? 30.028 -3.988 3.541 1.00 87.62 180 GLY A C 1
ATOM 1404 O O . GLY A 1 180 ? 30.307 -3.351 4.556 1.00 87.62 180 GLY A O 1
ATOM 1405 N N . LYS A 1 181 ? 28.881 -4.674 3.429 1.00 90.00 181 LYS A N 1
ATOM 1406 C CA . LYS A 1 181 ? 27.822 -4.745 4.458 1.00 90.00 181 LYS A CA 1
ATOM 1407 C C . LYS A 1 181 ? 27.323 -3.364 4.922 1.00 90.00 181 LYS A C 1
ATOM 1409 O O . LYS A 1 181 ? 27.295 -3.088 6.128 1.00 90.00 181 LYS A O 1
ATOM 1414 N N . PRO A 1 182 ? 26.892 -2.483 4.001 1.00 90.00 182 PRO A N 1
ATOM 1415 C CA . PRO A 1 182 ? 26.363 -1.177 4.365 1.00 90.00 182 PRO A CA 1
ATOM 1416 C C . PRO A 1 182 ? 25.130 -1.320 5.263 1.00 90.00 182 PRO A C 1
ATOM 1418 O O . PRO A 1 182 ? 24.451 -2.353 5.285 1.00 90.00 182 PRO A O 1
ATOM 1421 N N . SER A 1 183 ? 24.801 -0.257 6.005 1.00 92.44 183 SER A N 1
ATOM 1422 C CA . SER A 1 183 ? 23.584 -0.257 6.822 1.00 92.44 183 SER A CA 1
ATOM 1423 C C . SER A 1 183 ? 22.361 -0.599 5.962 1.00 92.44 183 SER A C 1
ATOM 1425 O O . SER A 1 183 ? 22.266 -0.172 4.814 1.00 92.44 183 SER A O 1
ATOM 1427 N N . ARG A 1 184 ? 21.376 -1.318 6.515 1.00 89.25 184 ARG A N 1
ATOM 1428 C CA . ARG A 1 184 ? 20.176 -1.726 5.751 1.00 89.25 184 ARG A CA 1
ATOM 1429 C C . ARG A 1 184 ? 19.400 -0.560 5.142 1.00 89.25 184 ARG A C 1
ATOM 1431 O O . ARG A 1 184 ? 18.673 -0.741 4.175 1.00 89.25 184 ARG A O 1
ATOM 1438 N N . ARG A 1 185 ? 19.543 0.633 5.722 1.00 88.56 185 ARG A N 1
ATOM 1439 C CA . ARG A 1 185 ? 18.989 1.863 5.163 1.00 88.56 185 ARG A CA 1
ATOM 1440 C C . ARG A 1 185 ? 19.770 2.310 3.926 1.00 88.56 185 ARG A C 1
ATOM 1442 O O . ARG A 1 185 ? 19.152 2.502 2.892 1.00 88.56 185 ARG A O 1
ATOM 1449 N N . ALA A 1 186 ? 21.092 2.431 4.038 1.00 86.75 186 ALA A N 1
ATOM 1450 C CA . ALA A 1 186 ? 21.955 2.828 2.926 1.00 86.75 186 ALA A CA 1
ATOM 1451 C C . ALA A 1 186 ? 21.887 1.819 1.769 1.00 86.75 186 ALA A C 1
ATOM 1453 O O . ALA A 1 186 ? 21.786 2.208 0.613 1.00 86.75 186 ALA A O 1
ATOM 1454 N N . PHE A 1 187 ? 21.846 0.524 2.093 1.00 91.00 187 PHE A N 1
ATOM 1455 C CA . PHE A 1 187 ? 21.676 -0.533 1.103 1.00 91.00 187 PHE A CA 1
ATOM 1456 C C . PHE A 1 187 ? 20.326 -0.438 0.389 1.00 91.00 187 PHE A C 1
ATOM 1458 O O . PHE A 1 187 ? 20.276 -0.507 -0.832 1.00 91.00 187 PHE A O 1
ATOM 1465 N N . GLY A 1 188 ? 19.240 -0.212 1.136 1.00 85.06 188 GLY A N 1
ATOM 1466 C CA . GLY A 1 188 ? 17.917 0.012 0.555 1.00 85.06 188 GLY A CA 1
ATOM 1467 C C . GLY A 1 188 ? 17.878 1.228 -0.365 1.00 85.06 188 GLY A C 1
ATOM 1468 O O . GLY A 1 188 ? 17.402 1.125 -1.489 1.00 85.06 188 GLY A O 1
ATOM 1469 N N . GLU A 1 189 ? 18.453 2.355 0.059 1.00 86.75 189 GLU A N 1
ATOM 1470 C CA . GLU A 1 189 ? 18.568 3.560 -0.774 1.00 86.75 189 GLU A CA 1
ATOM 1471 C C . GLU A 1 189 ? 19.378 3.297 -2.060 1.00 86.75 189 GLU A C 1
ATOM 1473 O O . GLU A 1 189 ? 19.025 3.817 -3.117 1.00 86.75 189 GLU A O 1
ATOM 1478 N N . GLN A 1 190 ? 20.407 2.445 -1.999 1.00 84.75 190 GLN A N 1
ATOM 1479 C CA . GLN A 1 190 ? 21.224 2.053 -3.152 1.00 84.75 190 GLN A CA 1
ATOM 1480 C C . GLN A 1 190 ? 20.466 1.180 -4.163 1.00 84.75 190 GLN A C 1
ATOM 1482 O O . GLN A 1 190 ? 20.622 1.385 -5.364 1.00 84.75 190 GLN A O 1
ATOM 1487 N N . ILE A 1 191 ? 19.647 0.231 -3.701 1.00 85.25 191 ILE A N 1
ATOM 1488 C CA . ILE A 1 191 ? 18.905 -0.704 -4.572 1.00 85.25 191 ILE A CA 1
ATOM 1489 C C . ILE A 1 191 ? 17.448 -0.284 -4.831 1.00 85.25 191 ILE A C 1
ATOM 1491 O O . ILE A 1 191 ? 16.679 -1.042 -5.417 1.00 85.25 191 ILE A O 1
ATOM 1495 N N . GLY A 1 192 ? 17.045 0.906 -4.376 1.00 83.50 192 GLY A N 1
ATOM 1496 C CA . GLY A 1 192 ? 15.688 1.434 -4.554 1.00 83.50 192 GLY A CA 1
ATOM 1497 C C . GLY A 1 192 ? 14.616 0.770 -3.679 1.00 83.50 192 GLY A C 1
ATOM 1498 O O . GLY A 1 192 ? 13.437 0.815 -4.022 1.00 83.50 192 GLY A O 1
ATOM 1499 N N . MET A 1 193 ? 15.002 0.167 -2.551 1.00 88.38 193 MET A N 1
ATOM 1500 C CA . MET A 1 193 ? 14.114 -0.554 -1.634 1.00 88.38 193 MET A CA 1
ATOM 1501 C C . MET A 1 193 ? 14.023 0.101 -0.253 1.00 88.38 193 MET A C 1
ATOM 1503 O O . MET A 1 193 ? 14.887 0.851 0.197 1.00 88.38 193 MET A O 1
ATOM 1507 N N . SER A 1 194 ? 12.940 -0.195 0.467 1.00 88.06 194 SER A N 1
ATOM 1508 C CA . SER A 1 194 ? 12.770 0.300 1.836 1.00 88.06 194 SER A CA 1
ATOM 1509 C C . SER A 1 194 ? 13.692 -0.425 2.827 1.00 88.06 194 SER A C 1
ATOM 1511 O O . SER A 1 194 ? 13.984 -1.611 2.678 1.00 88.06 194 SER A O 1
ATOM 1513 N N . LYS A 1 195 ? 14.072 0.255 3.919 1.00 91.94 195 LYS A N 1
ATOM 1514 C CA . LYS A 1 195 ? 14.836 -0.350 5.029 1.00 91.94 195 LYS A CA 1
ATOM 1515 C C . LYS A 1 195 ? 14.192 -1.643 5.550 1.00 91.94 195 LYS A C 1
ATOM 1517 O O . LYS A 1 195 ? 14.911 -2.579 5.888 1.00 91.94 195 LYS A O 1
ATOM 1522 N N . SER A 1 196 ? 12.863 -1.671 5.686 1.00 89.44 196 SER A N 1
ATOM 1523 C CA . SER A 1 196 ? 12.127 -2.847 6.171 1.00 89.44 196 SER A CA 1
ATOM 1524 C C . SER A 1 196 ? 12.237 -4.010 5.195 1.00 89.44 196 SER A C 1
ATOM 1526 O O . SER A 1 196 ? 12.572 -5.105 5.623 1.00 89.44 196 SER A O 1
ATOM 1528 N N . TRP A 1 197 ? 12.091 -3.749 3.893 1.00 92.25 197 TRP A N 1
ATOM 1529 C CA . TRP A 1 197 ? 12.271 -4.770 2.861 1.00 92.25 197 TRP A CA 1
ATOM 1530 C C . TRP A 1 197 ? 13.673 -5.389 2.923 1.00 92.25 197 TRP A C 1
ATOM 1532 O O . TRP A 1 197 ? 13.803 -6.599 3.086 1.00 92.25 197 TRP A O 1
ATOM 1542 N N . CYS A 1 198 ? 14.728 -4.562 2.939 1.00 90.38 198 CYS A N 1
ATOM 1543 C CA . CYS A 1 198 ? 16.100 -5.063 3.079 1.00 90.38 198 CYS A CA 1
ATOM 1544 C C . CYS A 1 198 ? 16.306 -5.816 4.397 1.00 90.38 198 CYS A C 1
ATOM 1546 O O . CYS A 1 198 ? 17.129 -6.718 4.477 1.00 90.38 198 CYS A O 1
ATOM 1548 N N . SER A 1 199 ? 15.595 -5.430 5.458 1.00 91.62 199 SER A N 1
ATOM 1549 C CA . SER A 1 199 ? 15.685 -6.089 6.756 1.00 91.62 199 SER A CA 1
ATOM 1550 C C . SER A 1 199 ? 15.104 -7.487 6.756 1.00 91.62 199 SER A C 1
ATOM 1552 O O . SER A 1 199 ? 15.719 -8.381 7.337 1.00 91.62 199 SER A O 1
ATOM 1554 N N . ASP A 1 200 ? 13.954 -7.657 6.124 1.00 92.38 200 ASP A N 1
ATOM 1555 C CA . ASP A 1 200 ? 13.246 -8.926 6.097 1.00 92.38 200 ASP A CA 1
ATOM 1556 C C . ASP A 1 200 ? 13.942 -9.893 5.131 1.00 92.38 200 ASP A C 1
ATOM 1558 O O . ASP A 1 200 ? 14.294 -11.000 5.536 1.00 92.38 200 ASP A O 1
ATOM 1562 N N . HIS A 1 201 ? 14.298 -9.431 3.927 1.00 89.75 201 HIS A N 1
ATOM 1563 C CA . HIS A 1 201 ? 14.961 -10.262 2.918 1.00 89.75 201 HIS A CA 1
ATOM 1564 C C . HIS A 1 201 ? 16.408 -10.623 3.267 1.00 89.75 201 HIS A C 1
ATOM 1566 O O . HIS A 1 201 ? 16.788 -11.780 3.134 1.00 89.75 201 HIS A O 1
ATOM 1572 N N . LEU A 1 202 ? 17.220 -9.706 3.819 1.00 91.12 202 LEU A N 1
ATOM 1573 C CA . LEU A 1 202 ? 18.567 -10.087 4.279 1.00 91.12 202 LEU A CA 1
ATOM 1574 C C . LEU A 1 202 ? 18.516 -11.045 5.472 1.00 91.12 202 LEU A C 1
ATOM 1576 O O . LEU A 1 202 ? 19.412 -11.865 5.635 1.00 91.12 202 LEU A O 1
ATOM 1580 N N . LYS A 1 203 ? 17.491 -10.939 6.329 1.00 92.50 203 LYS A N 1
ATOM 1581 C CA . LYS A 1 203 ? 17.310 -11.875 7.443 1.00 92.50 203 LYS A CA 1
ATOM 1582 C C . LYS A 1 203 ? 16.910 -13.259 6.931 1.00 92.50 203 LYS A C 1
ATOM 1584 O O . LYS A 1 203 ? 17.452 -14.244 7.414 1.00 92.50 203 LYS A O 1
ATOM 1589 N N . GLN A 1 204 ? 15.999 -13.321 5.964 1.00 87.69 204 GLN A N 1
ATOM 1590 C CA . GLN A 1 204 ? 15.590 -14.562 5.314 1.00 87.69 204 GLN A CA 1
ATOM 1591 C C . GLN A 1 204 ? 16.760 -15.215 4.566 1.00 87.69 204 GLN A C 1
ATOM 1593 O O 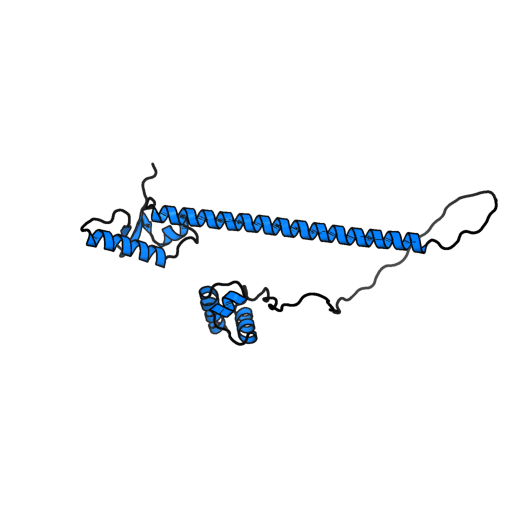. GLN A 1 204 ? 17.017 -16.402 4.755 1.00 87.69 204 GLN A O 1
ATOM 1598 N N . ALA A 1 205 ? 17.542 -14.427 3.826 1.00 87.88 205 ALA A N 1
ATOM 1599 C CA . ALA A 1 205 ? 18.746 -14.885 3.141 1.00 87.88 205 ALA A CA 1
ATOM 1600 C C . ALA A 1 205 ? 19.792 -15.471 4.102 1.00 87.88 205 ALA A C 1
ATOM 1602 O O . ALA A 1 205 ? 20.392 -16.498 3.824 1.00 87.88 205 ALA A O 1
ATOM 1603 N N . GLN A 1 206 ? 19.985 -14.856 5.272 1.00 87.81 206 GLN A N 1
ATOM 1604 C CA . GLN A 1 206 ? 20.902 -15.356 6.307 1.00 87.81 206 GLN A CA 1
ATOM 1605 C C . GLN A 1 206 ? 20.423 -16.638 6.997 1.00 87.81 206 GLN A C 1
ATOM 1607 O O . GLN A 1 206 ? 21.217 -17.301 7.651 1.00 87.81 206 GLN A O 1
ATOM 1612 N N . GLN A 1 207 ? 19.128 -16.943 6.928 1.00 84.94 207 GLN A N 1
ATOM 1613 C CA . GLN A 1 207 ? 18.550 -18.166 7.491 1.00 84.94 207 GLN A CA 1
ATOM 1614 C C . GLN A 1 207 ? 18.529 -19.322 6.487 1.00 84.94 207 GLN A C 1
ATOM 1616 O O . GLN A 1 207 ? 18.327 -20.464 6.890 1.00 84.94 207 GLN A O 1
ATOM 1621 N N . THR A 1 208 ? 18.672 -19.013 5.198 1.00 76.12 208 THR A N 1
ATOM 1622 C CA . THR A 1 208 ? 18.585 -19.966 4.084 1.00 76.12 208 THR A CA 1
ATOM 1623 C C . THR A 1 208 ? 19.935 -20.258 3.427 1.00 76.12 208 THR A C 1
ATOM 1625 O O . THR A 1 208 ? 20.034 -21.248 2.706 1.00 76.12 208 THR A O 1
ATOM 1628 N N . ALA A 1 209 ? 20.954 -19.433 3.689 1.00 61.22 209 ALA A N 1
ATOM 1629 C CA . ALA A 1 209 ? 22.361 -19.673 3.360 1.00 61.22 209 ALA A CA 1
ATOM 1630 C C . ALA A 1 209 ? 23.061 -20.507 4.441 1.00 61.22 209 ALA A C 1
ATOM 1632 O O . ALA A 1 209 ? 23.923 -21.330 4.060 1.00 61.22 209 ALA A O 1
#

Nearest PDB structures (foldseek):
  3vep-assembly4_H  TM=7.818E-01  e=2.326E+00  Mycobacterium tuberculosis
  2lfw-assembly1_A  TM=7.486E-01  e=5.342E+00  Sphingomonas sp. Fr1
  1kk8-assembly1_A  TM=3.497E-01  e=7.528E-01  Argopecten irradians

Sequence (209 aa):
MATPTWLTTAQVLEHTELAVSQQAVKKAAKRYWERCTTAGTTPEFVRKNSAGHWEVRSDWALFQSWRQRGADRAGRVRERHEREEELTRLRNLCAKQANRIEELEAALANLQGGKGSVPAEEPGEGTVPHKAAGRGEEPNEGTLPGEDTQADGSESAKGTVPANIFTDDAALLRYWHEQGKPSRRAFGEQIGMSKSWCSDHLKQAQQTA

Organism: NCBI:txid1690

=== Feature glossary ===
Feature key, reading from the visual/contextual features back to the raw sequence:

Rendered structure images. Six rendered views show the 3D structure from the faces of a cube — i.e. along ±x, ±y, ±z. Rendering representation is drawn randomly per protein from cartoon (secondary-structure ribbons), sticks (backbone bonds), or molecular surface; coloring is either N→C rainbow (blue at the N-terminus through red at the C-terminus) or one color per chain.

Contact-map, Ramachandran, and PAE plots. The contact map is a binary N×N matrix image: pixel (i, j) is dark where Cα_i and Cα_j are within 8 Å and |i−j|>4. Because the |i−j|>4 filter removes local helical contacts, off-diagonal stripes parallel to the main diagonal indicate parallel β-sheets; stripes perpendicular to it indicate antiparallel β-sheets. The Ramachandran plot scatters every residue's (φ, ψ) pair against the sterically allowed regions. The PAE heatmap renders the predicted-aligned-error matrix.

InterPro / GO / CATH / organism. Database cross-references. InterPro integrates a dozen domain/family signature databases into unified entries with residue-range hits. GO terms attach function/process/location labels with evidence codes. CATH codes position the fold in a four-level structural taxonomy. Organism is the NCBI-taxonomy species name.

Nearest PDB structures. The Foldseek neighbor list gives the closest experimentally determined structures in the PDB, ranked by structural alignment. TM-score near 1 means near-identical fold; near 0.3 means only rough topology match. This is how one finds what a novel AlphaFold prediction most resembles in the solved-structure universe.

Predicted aligned error. PAE(i, j) answers: if I align the predicted and true structures on residue i, how far off (in Å) do I expect residue j to be? A block-diagonal PAE matrix with low values on the blocks and high values off-diagonal is the signature of a multi-domain protein with confidently predicted domains but uncertain inter-domain orientation.

Solvent-accessible surface area. Accessible surface area quantifies burial. A residue with SASA near zero is packed into the hydrophobic core; one with SASA >100 Å² sits on the surface. Computed here via the Shrake–Rupley numerical algorithm with a 1.4 Å probe.

B-factor. B-factor (Debye–Waller factor) reflects atomic displacement in the crystal lattice. It is an experimental observable (units Å²), not a prediction; low values mean the atom is pinned down, high values mean it moves or is heterogeneous across the crystal.

pLDDT. For AlphaFold models, the B-factor field carries pLDDT — the model's own estimate of local accuracy on a 0–100 scale. Regions with pLDDT<50 should be treated as essentially unmodeled; they often correspond to intrinsically disordered segments.

Backbone torsions (φ/ψ). φ (phi) and ψ (psi) are the two rotatable backbone dihedrals per residue: φ is the C(i-1)–N–Cα–C torsion, ψ is the N–Cα–C–N(i+1) torsion, both in degrees on (−180°, 180°]. α-helical residues cluster near (−60°, −45°); β-strand residues near (−120°, +130°). A Ramachandran plot is simply a scatter of (φ, ψ) for every residue.

Radius of gyration, Cα contacts, bounding box. Radius of gyration (Rg) is the root-mean-square distance of Cα atoms from their centroid — a single number for overall size and compactness. A globular domain of N residues has Rg ≈ 2.2·N^0.38 Å; an extended or disordered chain has a much larger Rg. The Cα contact count is the number of residue pairs whose Cα atoms are within 8 Å and are more than four positions apart in sequence — a standard proxy for tertiary packing density. The bounding box is the smallest axis-aligned box enclosing all Cα atoms.

Secondary structure (3-state, P-SEA). Three-state secondary structure (P-SEA) collapses the eight DSSP classes into helix (a), strand (b), and coil (c). P-SEA assigns these from Cα geometry alone — distances and angles — without requiring backbone oxygens, so it works on any Cα trace.

Secondary structure (8-state, DSSP). DSSP 8-state secondary structure assigns each residue one of H (α-helix), G (3₁₀-helix), I (π-helix), E (extended β-strand), B (isolated β-bridge), T (hydrogen-bonded turn), S (bend), or '-' (coil). The assignment is computed from backbone hydrogen-bond geometry via the Kabsch–Sander algorithm.

Foldseek 3Di. A 3Di character summarizes, for each residue, the relative orientation of the Cα frame of its nearest spatial neighbor. Because it encodes fold topology rather than chemistry, 3Di alignments detect remote structural similarity that sequence alignment misses.

mmCIF coordinates. The mmCIF block holds the 3D Cartesian coordinates of each backbone atom (N, Cα, C, O) in ångströms. mmCIF is the PDB's canonical archive format — a tagged-loop text representation of the atomic model.

Sequence. Sequence gives the chain of amino acids in standard one-letter code (A=alanine, C=cysteine, …, Y=tyrosine), read N→C. It is the only feature that is directly encoded by the gene; all structural features are derived from the folded form of this sequence.